Protein AF-A0A7J8KJZ1-F1 (afdb_monomer)

Radius of gyration: 25.21 Å; Cα contacts (8 Å, |Δi|>4): 198; chains: 1; bounding box: 64×64×57 Å

Structure (mmCIF, N/CA/C/O backbone):
data_AF-A0A7J8KJZ1-F1
#
_entry.id   AF-A0A7J8KJZ1-F1
#
loop_
_atom_site.group_PDB
_atom_site.id
_atom_site.type_symbol
_atom_site.label_atom_id
_atom_site.label_alt_id
_atom_site.label_comp_id
_atom_site.label_asym_id
_atom_site.label_entity_id
_atom_site.label_seq_id
_atom_site.pdbx_PDB_ins_code
_atom_site.Cartn_x
_atom_site.Cartn_y
_atom_site.Cartn_z
_atom_site.occupancy
_atom_site.B_iso_or_equiv
_atom_site.auth_seq_id
_atom_site.auth_comp_id
_atom_site.auth_asym_id
_atom_site.auth_atom_id
_atom_site.pdbx_PDB_model_num
ATOM 1 N N . MET A 1 1 ? -16.464 35.013 -27.879 1.00 52.72 1 MET A N 1
ATOM 2 C CA . MET A 1 1 ? -15.147 34.734 -28.491 1.00 52.72 1 MET A CA 1
ATOM 3 C C . MET A 1 1 ? -14.042 35.004 -27.464 1.00 52.72 1 MET A C 1
ATOM 5 O O . MET A 1 1 ? -13.361 36.007 -27.580 1.00 52.72 1 MET A O 1
ATOM 9 N N . GLY A 1 2 ? -13.904 34.190 -26.405 1.00 58.16 2 GLY A N 1
ATOM 10 C CA . GLY A 1 2 ? -12.936 34.549 -25.348 1.00 58.16 2 GLY A CA 1
ATOM 11 C C . GLY A 1 2 ? -12.797 33.651 -24.114 1.00 58.16 2 GLY A C 1
ATOM 12 O O . GLY A 1 2 ? -12.263 34.117 -23.122 1.00 58.16 2 GLY A O 1
ATOM 13 N N . MET A 1 3 ? -13.260 32.396 -24.137 1.00 53.16 3 MET A N 1
ATOM 14 C CA . MET A 1 3 ? -12.981 31.434 -23.048 1.00 53.16 3 MET A CA 1
ATOM 15 C C . MET A 1 3 ? -11.977 30.348 -23.466 1.00 53.16 3 MET A C 1
ATOM 17 O O . MET A 1 3 ? -11.355 29.718 -22.624 1.00 53.16 3 MET A O 1
ATOM 21 N N . TRP A 1 4 ? -11.794 30.165 -24.777 1.00 54.47 4 TRP A N 1
ATOM 22 C CA . TRP A 1 4 ? -10.831 29.224 -25.353 1.00 54.47 4 TRP A CA 1
ATOM 23 C C . TRP A 1 4 ? -9.479 29.884 -25.666 1.00 54.47 4 TRP A C 1
ATOM 25 O O . TRP A 1 4 ? -8.466 29.202 -25.632 1.00 54.47 4 TRP A O 1
ATOM 35 N N . ALA A 1 5 ? -9.448 31.212 -25.847 1.00 54.75 5 ALA A N 1
ATOM 36 C CA . ALA A 1 5 ? -8.217 31.969 -26.109 1.00 54.75 5 ALA A CA 1
ATOM 37 C C . ALA A 1 5 ? -7.226 31.960 -24.925 1.00 54.75 5 ALA A C 1
ATOM 39 O O . ALA A 1 5 ? -6.031 32.170 -25.089 1.00 54.75 5 ALA A O 1
ATOM 40 N N . SER A 1 6 ? -7.712 31.699 -23.707 1.00 60.06 6 SER A N 1
ATOM 41 C CA . SER A 1 6 ? -6.875 31.535 -22.513 1.00 60.06 6 SER A CA 1
ATOM 42 C C . SER A 1 6 ? -6.253 30.139 -22.390 1.00 60.06 6 SER A C 1
ATOM 44 O O . SER A 1 6 ? -5.380 29.946 -21.547 1.00 60.06 6 SER A O 1
ATOM 46 N N . LEU A 1 7 ? -6.687 29.170 -23.206 1.00 59.81 7 LEU A N 1
ATOM 47 C CA . LEU A 1 7 ? -6.144 27.808 -23.244 1.00 59.81 7 LEU A CA 1
ATOM 48 C C . LEU A 1 7 ? -5.122 27.615 -24.371 1.00 59.81 7 LEU A C 1
ATOM 50 O O . LEU A 1 7 ? -4.377 26.638 -24.331 1.00 59.81 7 LEU A O 1
ATOM 54 N N . ASP A 1 8 ? -5.034 28.544 -25.327 1.00 62.25 8 ASP A N 1
ATOM 55 C CA . ASP A 1 8 ? -4.032 28.532 -26.404 1.00 62.25 8 ASP A CA 1
ATOM 56 C C . ASP A 1 8 ? -2.590 28.318 -25.885 1.00 62.25 8 ASP A C 1
ATOM 58 O O . ASP A 1 8 ? -1.904 27.432 -26.402 1.00 62.25 8 ASP A O 1
ATOM 62 N N . PRO A 1 9 ? -2.141 28.953 -24.776 1.00 66.50 9 PRO A N 1
ATOM 63 C CA . PRO A 1 9 ? -0.800 28.716 -24.234 1.00 66.50 9 PRO A CA 1
ATOM 64 C C . PRO A 1 9 ? -0.608 27.300 -23.666 1.00 66.50 9 PRO A C 1
ATOM 66 O O . PRO A 1 9 ? 0.515 26.801 -23.616 1.00 66.50 9 PRO A O 1
ATOM 69 N N . MET A 1 10 ? -1.682 26.639 -23.212 1.00 64.25 10 MET A N 1
ATOM 70 C CA . MET A 1 10 ? -1.622 25.262 -22.699 1.00 64.25 10 MET A CA 1
ATOM 71 C C . MET A 1 10 ? -1.506 24.239 -23.832 1.00 64.25 10 MET A C 1
ATOM 73 O O . MET A 1 10 ? -0.832 23.219 -23.670 1.00 64.25 10 MET A O 1
ATOM 77 N N . TRP A 1 11 ? -2.137 24.495 -24.980 1.00 73.69 11 TRP A N 1
ATOM 78 C CA . TRP A 1 11 ? -2.051 23.619 -26.151 1.00 73.69 11 TRP A CA 1
ATOM 79 C C . TRP A 1 11 ? -0.685 23.690 -26.844 1.00 73.69 11 TRP A C 1
ATOM 81 O O . TRP A 1 11 ? -0.257 22.692 -27.423 1.00 73.69 11 TRP A O 1
ATOM 91 N N . GLU A 1 12 ? 0.033 24.804 -26.699 1.00 82.19 12 GLU A N 1
ATOM 92 C CA . GLU A 1 12 ? 1.387 25.002 -27.234 1.00 82.19 12 GLU A CA 1
ATOM 93 C C . GLU A 1 12 ? 2.514 24.453 -26.336 1.00 82.19 12 GLU A C 1
ATOM 95 O O . GLU A 1 12 ? 3.674 24.396 -26.748 1.00 82.19 12 GLU A O 1
ATOM 100 N N . MET A 1 13 ? 2.210 24.002 -25.112 1.00 83.56 13 MET A N 1
ATOM 101 C CA . MET A 1 13 ? 3.224 23.427 -24.222 1.00 83.56 13 MET A CA 1
ATOM 102 C C . MET A 1 13 ? 3.796 22.092 -24.744 1.00 83.56 13 MET A C 1
ATOM 104 O O . MET A 1 13 ? 3.054 21.262 -25.281 1.00 83.56 13 MET A O 1
ATOM 108 N N . PRO A 1 14 ? 5.091 21.806 -24.481 1.00 92.06 14 PRO A N 1
ATOM 109 C CA . PRO A 1 14 ? 5.692 20.501 -24.747 1.00 92.06 14 PRO A CA 1
ATOM 110 C C . PRO A 1 14 ? 4.888 19.355 -24.122 1.00 92.06 14 PRO A C 1
ATOM 112 O O . PRO A 1 14 ? 4.414 19.461 -22.987 1.00 92.06 14 PRO A O 1
ATOM 115 N N . ALA A 1 15 ? 4.767 18.234 -24.840 1.00 91.94 15 ALA A N 1
ATOM 116 C CA . ALA A 1 15 ? 3.968 17.086 -24.402 1.00 91.94 15 ALA A CA 1
ATOM 117 C C . ALA A 1 15 ? 4.377 16.566 -23.011 1.00 91.94 15 ALA A C 1
ATOM 119 O O . ALA A 1 15 ? 3.511 16.322 -22.178 1.00 91.94 15 ALA A O 1
ATOM 120 N N . GLU A 1 16 ? 5.676 16.492 -22.728 1.00 90.38 16 GLU A N 1
ATOM 121 C CA . GLU A 1 16 ? 6.235 16.111 -21.423 1.00 90.38 16 GLU A CA 1
ATOM 122 C C . GLU A 1 16 ? 5.730 16.987 -20.262 1.00 90.38 16 GLU A C 1
ATOM 124 O O . GLU A 1 16 ? 5.315 16.466 -19.226 1.00 90.38 16 GLU A O 1
ATOM 129 N N . LYS A 1 17 ? 5.675 18.314 -20.454 1.00 91.00 17 LYS A N 1
ATOM 130 C CA . LYS A 1 17 ? 5.185 19.259 -19.441 1.00 91.00 17 LYS A CA 1
ATOM 131 C C . LYS A 1 17 ? 3.679 19.135 -19.251 1.00 91.00 17 LYS A C 1
ATOM 133 O O . LYS A 1 17 ? 3.205 19.222 -18.121 1.00 91.00 17 LYS A O 1
ATOM 138 N N . ARG A 1 18 ? 2.935 18.890 -20.336 1.00 92.50 18 ARG A N 1
ATOM 139 C CA . ARG A 1 18 ? 1.484 18.660 -20.277 1.00 92.50 18 ARG A CA 1
ATOM 140 C C . ARG A 1 18 ? 1.148 17.382 -19.517 1.00 92.50 18 ARG A C 1
ATOM 142 O O . ARG A 1 18 ? 0.290 17.426 -18.646 1.00 92.50 18 ARG A O 1
ATOM 149 N N . ILE A 1 19 ? 1.841 16.277 -19.802 1.00 93.69 19 ILE A N 1
ATOM 150 C CA . ILE A 1 19 ? 1.633 14.998 -19.107 1.00 93.69 19 ILE A CA 1
ATOM 151 C C . ILE A 1 19 ? 1.951 15.156 -17.618 1.00 93.69 19 ILE A C 1
ATOM 153 O O . ILE A 1 19 ? 1.119 14.819 -16.779 1.00 93.69 19 ILE A O 1
ATOM 157 N N . PHE A 1 20 ? 3.114 15.724 -17.287 1.00 94.00 20 PHE A N 1
ATOM 158 C CA . PHE A 1 20 ? 3.510 15.940 -15.896 1.00 94.00 20 PHE A CA 1
ATOM 159 C C . PHE A 1 20 ? 2.518 16.841 -15.145 1.00 94.00 20 PHE A C 1
ATOM 161 O O . PHE A 1 20 ? 2.049 16.486 -14.064 1.00 94.00 20 PHE A O 1
ATOM 168 N N . GLY A 1 21 ? 2.153 17.983 -15.737 1.00 93.50 21 GLY A N 1
ATOM 169 C CA . GLY A 1 21 ? 1.194 18.917 -15.151 1.00 93.50 21 GLY A CA 1
ATOM 170 C C . GLY A 1 21 ? -0.193 18.301 -14.968 1.00 93.50 21 GLY A C 1
ATOM 171 O O . GLY A 1 21 ? -0.801 18.484 -13.918 1.00 93.50 21 GLY A O 1
ATOM 172 N N . ALA A 1 22 ? -0.674 17.523 -15.942 1.00 94.88 22 ALA A N 1
ATOM 173 C CA . ALA A 1 22 ? -1.963 16.843 -15.857 1.00 94.88 22 ALA A CA 1
ATOM 174 C C . ALA A 1 22 ? -1.998 15.802 -14.729 1.00 94.88 22 ALA A C 1
ATOM 176 O O . ALA A 1 22 ? -2.967 15.767 -13.975 1.00 94.88 22 ALA A O 1
ATOM 177 N N . VAL A 1 23 ? -0.941 14.995 -14.576 1.00 95.62 23 VAL A N 1
ATOM 178 C CA . VAL A 1 23 ? -0.835 14.008 -13.487 1.00 95.62 23 VAL A CA 1
ATOM 179 C C . VAL A 1 23 ? -0.846 14.698 -12.122 1.00 95.62 23 VAL A C 1
ATOM 181 O O . VAL A 1 23 ? -1.597 14.291 -11.238 1.00 95.62 23 VAL A O 1
ATOM 184 N N . LEU A 1 24 ? -0.064 15.769 -11.958 1.00 95.38 24 LEU A N 1
ATOM 185 C CA . LEU A 1 24 ? 0.024 16.491 -10.689 1.00 95.38 24 LEU A CA 1
ATOM 186 C C . LEU A 1 24 ? -1.291 17.202 -10.335 1.00 95.38 24 LEU A C 1
ATOM 188 O O . LEU A 1 24 ? -1.770 17.097 -9.209 1.00 95.38 24 LEU A O 1
ATOM 192 N N . LEU A 1 25 ? -1.917 17.871 -11.309 1.00 95.94 25 LEU A N 1
ATOM 193 C CA . LEU A 1 25 ? -3.221 18.510 -11.124 1.00 95.94 25 LEU A CA 1
ATOM 194 C C . LEU A 1 25 ? -4.310 17.493 -10.785 1.00 95.94 25 LEU A C 1
ATOM 196 O O . LEU A 1 25 ? -5.158 17.771 -9.939 1.00 95.94 25 LEU A O 1
ATOM 200 N N . PHE A 1 26 ? -4.289 16.321 -11.423 1.00 97.25 26 PHE A N 1
ATOM 201 C CA . PHE A 1 26 ? -5.229 15.250 -11.115 1.00 97.25 26 PHE A CA 1
ATOM 202 C C . PHE A 1 26 ? -5.039 14.729 -9.686 1.00 97.25 26 PHE A C 1
ATOM 204 O O . PHE A 1 26 ? -6.027 14.609 -8.964 1.00 97.25 26 PHE A O 1
ATOM 211 N N . SER A 1 27 ? -3.791 14.505 -9.251 1.00 96.25 27 SER A N 1
ATOM 212 C CA . SER A 1 27 ? -3.468 14.132 -7.862 1.00 96.25 27 SER A CA 1
ATOM 213 C C . SER A 1 27 ? -4.055 15.135 -6.868 1.00 96.25 27 SER A C 1
ATOM 215 O O . SER A 1 27 ? -4.852 14.769 -6.004 1.00 96.25 27 SER A O 1
ATOM 217 N N . TRP A 1 28 ? -3.777 16.429 -7.065 1.00 97.38 28 TRP A N 1
ATOM 218 C CA . TRP A 1 28 ? -4.293 17.486 -6.194 1.00 97.38 28 TRP A CA 1
ATOM 219 C C . TRP A 1 28 ? -5.819 17.582 -6.216 1.00 97.38 28 TRP A C 1
ATOM 221 O O . TRP A 1 28 ? -6.434 17.791 -5.172 1.00 97.38 28 TRP A O 1
ATOM 231 N N . ALA A 1 29 ? -6.451 17.414 -7.379 1.00 97.75 29 ALA A N 1
ATOM 232 C CA . ALA A 1 29 ? -7.905 17.435 -7.492 1.00 97.75 29 ALA A CA 1
ATOM 233 C C . ALA A 1 29 ? -8.552 16.291 -6.695 1.00 97.75 29 ALA A C 1
ATOM 235 O O . ALA A 1 29 ? -9.520 16.526 -5.967 1.00 97.75 29 ALA A O 1
ATOM 236 N N . VAL A 1 30 ? -7.997 15.077 -6.786 1.00 96.94 30 VAL A N 1
ATOM 237 C CA . VAL A 1 30 ? -8.456 13.918 -6.008 1.00 96.94 30 VAL A CA 1
ATOM 238 C C . VAL A 1 30 ? -8.244 14.157 -4.514 1.00 96.94 30 VAL A C 1
ATOM 240 O O . VAL A 1 30 ? -9.189 14.010 -3.741 1.00 96.94 30 VAL A O 1
ATOM 243 N N . TYR A 1 31 ? -7.061 14.619 -4.105 1.00 96.19 31 TYR A N 1
ATOM 244 C CA . TYR A 1 31 ? -6.768 14.919 -2.703 1.00 96.19 31 TYR A CA 1
ATOM 245 C C . TYR A 1 31 ? -7.725 15.968 -2.110 1.00 96.19 31 TYR A C 1
ATOM 247 O O . TYR A 1 31 ? -8.249 15.801 -1.003 1.00 96.19 31 TYR A O 1
ATOM 255 N N . LEU A 1 32 ? -8.007 17.046 -2.850 1.00 96.75 32 LEU A N 1
ATOM 256 C CA . LEU A 1 32 ? -8.960 18.077 -2.430 1.00 96.75 32 LEU A CA 1
ATOM 257 C C . LEU A 1 32 ? -10.380 17.519 -2.304 1.00 96.75 32 LEU A C 1
ATOM 259 O O . LEU A 1 32 ? -11.094 17.854 -1.354 1.00 96.75 32 LEU A O 1
ATOM 263 N N . TRP A 1 33 ? -10.784 16.650 -3.231 1.00 97.56 33 TRP A N 1
ATOM 264 C CA . TRP A 1 33 ? -12.083 15.989 -3.193 1.00 97.56 33 TRP A CA 1
ATOM 265 C C . TRP A 1 33 ? -12.227 15.056 -1.984 1.00 97.56 33 TRP A C 1
ATOM 267 O O . TRP A 1 33 ? -13.210 15.142 -1.243 1.00 97.56 33 TRP A O 1
ATOM 277 N N . GLU A 1 34 ? -11.232 14.211 -1.721 1.00 95.06 34 GLU A N 1
ATOM 278 C CA . GLU A 1 34 ? -11.224 13.327 -0.553 1.00 95.06 34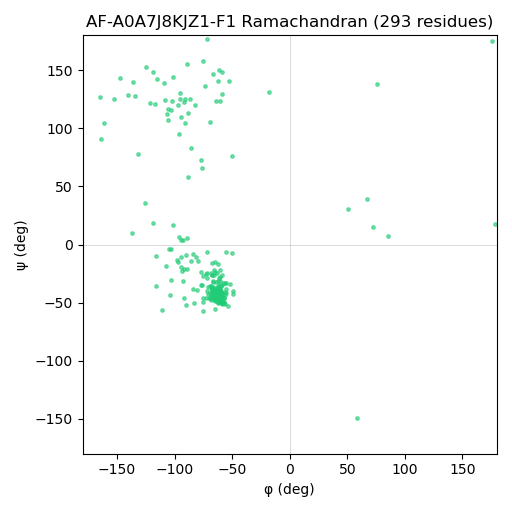 GLU A CA 1
ATOM 279 C C . GLU A 1 34 ? -11.205 14.119 0.757 1.00 95.06 34 GLU A C 1
ATOM 281 O O . GLU A 1 34 ? -11.966 13.819 1.681 1.00 95.06 34 GLU A O 1
ATOM 286 N N . THR A 1 35 ? -10.418 15.196 0.816 1.00 95.38 35 THR A N 1
ATOM 287 C CA . THR A 1 35 ? -10.374 16.104 1.969 1.00 95.38 35 THR A CA 1
ATOM 288 C C . THR A 1 35 ? -11.734 16.761 2.215 1.00 95.38 35 THR A C 1
ATOM 290 O O . THR A 1 35 ? -12.180 16.868 3.362 1.00 95.38 35 THR A O 1
ATOM 293 N N . PHE A 1 36 ? -12.438 17.161 1.153 1.00 96.38 36 PHE A N 1
ATOM 294 C CA . PHE A 1 36 ? -13.795 17.694 1.249 1.00 96.38 36 PHE A CA 1
ATOM 295 C C . PHE A 1 36 ? -14.772 16.670 1.846 1.00 96.38 36 PHE A C 1
ATOM 297 O O . PHE A 1 36 ? -15.516 16.996 2.779 1.00 96.38 36 PHE A O 1
ATOM 304 N N . LEU A 1 37 ? -14.749 15.421 1.369 1.00 96.25 37 LEU A N 1
ATOM 305 C CA . LEU A 1 37 ? -15.584 14.342 1.908 1.00 96.25 37 LEU A CA 1
ATOM 306 C C . LEU A 1 37 ? -15.246 14.035 3.375 1.00 96.25 37 LEU A C 1
ATOM 308 O O . LEU A 1 37 ? -16.147 13.955 4.217 1.00 96.25 37 LEU A O 1
ATOM 312 N N . ALA A 1 38 ? -13.957 13.946 3.706 1.00 94.25 38 ALA A N 1
ATOM 313 C CA . ALA A 1 38 ? -13.485 13.712 5.066 1.00 94.25 38 ALA A CA 1
ATOM 314 C C . ALA A 1 38 ? -13.933 14.827 6.022 1.00 94.25 38 ALA A C 1
ATOM 316 O O . ALA A 1 38 ? -14.378 14.553 7.139 1.00 94.25 38 ALA A O 1
ATOM 317 N N . GLN A 1 39 ? -13.895 16.085 5.579 1.00 94.75 39 GLN A N 1
ATOM 318 C CA . GLN A 1 39 ? -14.345 17.221 6.378 1.00 94.75 39 GLN A CA 1
ATOM 319 C C . GLN A 1 39 ? -15.861 17.202 6.618 1.00 94.75 39 GLN A C 1
ATOM 321 O O . GLN A 1 39 ? -16.309 17.532 7.722 1.00 94.75 39 GLN A O 1
ATOM 326 N N . ARG A 1 40 ? -16.664 16.782 5.630 1.00 95.25 40 ARG A N 1
ATOM 327 C CA . ARG A 1 40 ? -18.113 16.586 5.818 1.00 95.25 40 ARG A CA 1
ATOM 328 C C . ARG A 1 40 ? -18.395 15.515 6.866 1.00 95.25 40 ARG A C 1
ATOM 330 O O . ARG A 1 40 ? -19.189 15.758 7.773 1.00 95.25 40 ARG A O 1
ATOM 337 N N . GLN A 1 41 ? -17.698 14.383 6.794 1.00 93.94 41 GLN A N 1
ATOM 338 C CA . GLN A 1 41 ? -17.841 13.312 7.779 1.00 93.94 41 GLN A CA 1
ATOM 339 C C . GLN A 1 41 ? -17.393 13.764 9.177 1.00 93.94 41 GLN A C 1
ATOM 341 O O . GLN A 1 41 ? -18.076 13.528 10.172 1.00 93.94 41 GLN A O 1
ATOM 346 N N . ARG A 1 42 ? -16.285 14.507 9.265 1.00 93.44 42 ARG A N 1
ATOM 347 C CA . ARG A 1 42 ? -15.794 15.071 10.527 1.00 93.44 42 ARG A CA 1
ATOM 348 C C . ARG A 1 42 ? -16.778 16.058 11.150 1.00 93.44 42 ARG A C 1
ATOM 350 O O . ARG A 1 42 ? -16.901 16.100 12.374 1.00 93.44 42 ARG A O 1
ATOM 357 N N . ARG A 1 43 ? -17.488 16.848 10.334 1.00 94.50 43 ARG A N 1
ATOM 358 C CA . ARG A 1 43 ? -18.556 17.738 10.815 1.00 94.50 43 ARG A CA 1
ATOM 359 C C . ARG A 1 43 ? -19.665 16.932 11.491 1.00 94.50 43 ARG A C 1
ATOM 361 O O . ARG A 1 43 ? -20.083 17.329 12.569 1.00 94.50 43 ARG A O 1
ATOM 368 N N . ILE A 1 44 ? -20.062 15.784 10.939 1.00 93.31 44 ILE A N 1
ATOM 369 C CA . ILE A 1 44 ? -21.064 14.901 11.562 1.00 93.31 44 ILE A CA 1
ATOM 370 C C . ILE A 1 44 ? -20.592 14.432 12.944 1.00 93.31 44 ILE A C 1
ATOM 372 O O . ILE A 1 44 ? -21.317 14.603 13.916 1.00 93.31 44 ILE A O 1
ATOM 376 N N . TYR A 1 45 ? -19.350 13.956 13.081 1.00 91.62 45 TYR A N 1
ATOM 377 C CA . TYR A 1 45 ? -18.819 13.540 14.392 1.00 91.62 45 TYR A CA 1
ATOM 378 C C . TYR A 1 45 ? -18.768 14.675 15.426 1.00 91.62 45 TYR A C 1
ATOM 380 O O . TYR A 1 45 ? -18.863 14.431 16.630 1.00 91.62 45 TYR A O 1
ATOM 388 N N . LYS A 1 46 ? -18.615 15.926 14.978 1.00 91.69 46 LYS A N 1
ATOM 389 C CA . LYS A 1 46 ? -18.644 17.103 15.857 1.00 91.69 46 LYS A CA 1
ATOM 390 C C . LYS A 1 46 ? -20.063 17.543 16.216 1.00 91.69 46 LYS A C 1
ATOM 392 O O . LYS A 1 46 ? -20.276 17.959 17.347 1.00 91.69 46 LYS A O 1
ATOM 397 N N . THR A 1 47 ? -20.995 17.483 15.269 1.00 91.44 47 THR A N 1
ATOM 398 C CA . THR A 1 47 ? -22.366 17.986 15.432 1.00 91.44 47 THR A CA 1
ATOM 399 C C . THR A 1 47 ? -23.279 16.974 16.119 1.00 91.44 47 THR A C 1
ATOM 401 O O . THR A 1 47 ? -24.108 17.360 16.935 1.00 91.44 47 THR A O 1
ATOM 404 N N . THR A 1 48 ? -23.136 15.682 15.827 1.00 89.31 48 THR A N 1
ATOM 405 C CA . THR A 1 48 ? -23.977 14.630 16.407 1.00 89.31 48 THR A CA 1
ATOM 406 C C . THR A 1 48 ? -23.401 14.184 17.751 1.00 89.31 48 THR A C 1
ATOM 408 O O . THR A 1 48 ? -22.653 13.213 17.831 1.00 89.31 48 THR A O 1
ATOM 411 N N . THR A 1 49 ? -23.725 14.926 18.811 1.00 87.25 49 THR A N 1
ATOM 412 C CA . THR A 1 49 ? -23.278 14.666 20.195 1.00 87.25 49 THR A CA 1
ATOM 413 C C . THR A 1 49 ? -24.221 13.767 20.992 1.00 87.25 49 THR A C 1
ATOM 415 O O . THR A 1 49 ? -23.881 13.341 22.091 1.00 87.25 49 THR A O 1
ATOM 418 N N . HIS A 1 50 ? -25.402 13.469 20.454 1.00 86.44 50 HIS A N 1
ATOM 419 C CA . HIS A 1 50 ? -26.409 12.627 21.094 1.00 86.44 50 HIS A CA 1
ATOM 420 C C . HIS A 1 50 ? -26.786 11.470 20.175 1.00 86.44 50 HIS A C 1
ATOM 422 O O . HIS A 1 50 ? -26.706 11.595 18.950 1.00 86.44 50 HIS A O 1
ATOM 428 N N . VAL A 1 51 ? -27.212 10.357 20.773 1.00 86.88 51 VAL A N 1
ATOM 429 C CA . VAL A 1 51 ? -27.692 9.191 20.028 1.00 86.88 51 VAL A CA 1
ATOM 4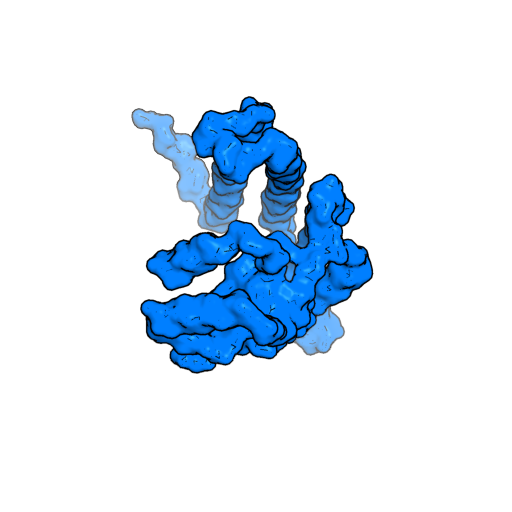30 C C . VAL A 1 51 ? -28.957 9.588 19.253 1.00 86.88 51 VAL A C 1
ATOM 432 O O . VAL A 1 51 ? -29.910 10.060 19.878 1.00 86.88 51 VAL A O 1
ATOM 435 N N . PRO A 1 52 ? -28.993 9.420 17.918 1.00 87.12 52 PRO A N 1
ATOM 436 C CA . PRO A 1 52 ? -30.207 9.626 17.132 1.00 87.12 52 PRO A CA 1
ATOM 437 C C . PRO A 1 52 ? -31.343 8.713 17.606 1.00 87.12 52 PRO A C 1
ATOM 439 O O . PRO A 1 52 ? -31.091 7.585 18.040 1.00 87.12 52 PRO A O 1
ATOM 442 N N . LEU A 1 53 ? -32.592 9.173 17.497 1.00 80.75 53 LEU A N 1
ATOM 443 C CA . LEU A 1 53 ? -33.772 8.430 17.964 1.00 80.75 53 LEU A CA 1
ATOM 444 C C . LEU A 1 53 ? -33.869 7.036 17.321 1.00 80.75 53 LEU A C 1
ATOM 446 O O . LEU A 1 53 ? -34.258 6.073 17.977 1.00 80.75 53 LEU A O 1
ATOM 450 N N . GLU A 1 54 ? -33.429 6.909 16.070 1.00 86.00 54 GLU A N 1
ATOM 451 C CA . GLU A 1 54 ? -33.417 5.667 15.295 1.00 86.00 54 GLU A CA 1
ATOM 452 C C . GLU A 1 54 ? -32.408 4.638 15.836 1.00 86.00 54 GLU A C 1
ATOM 454 O O . GLU A 1 54 ? -32.569 3.436 15.630 1.00 86.00 54 GLU A O 1
ATOM 459 N N . LEU A 1 55 ? -31.364 5.094 16.538 1.00 84.50 55 LEU A N 1
ATOM 460 C CA . LEU A 1 55 ? -30.282 4.257 17.069 1.00 84.50 55 LEU A CA 1
ATOM 461 C C . LEU A 1 55 ? -30.398 3.993 18.574 1.00 84.50 55 LEU A C 1
ATOM 463 O O . LEU A 1 55 ? -29.618 3.198 19.103 1.00 84.50 55 LEU A O 1
ATOM 467 N N . GLY A 1 56 ? -31.381 4.592 19.255 1.00 78.25 56 GLY A N 1
ATOM 468 C CA . GLY A 1 56 ? -31.541 4.490 20.709 1.00 78.25 56 GLY A CA 1
ATOM 469 C C . GLY A 1 56 ? -31.717 3.059 21.233 1.00 78.25 56 GLY A C 1
ATOM 470 O O . GLY A 1 56 ? -31.339 2.773 22.364 1.00 78.25 56 GLY A O 1
ATOM 471 N N . GLN A 1 57 ? -32.233 2.134 20.412 1.00 82.38 57 GLN A N 1
ATOM 472 C CA . GLN A 1 57 ? -32.357 0.713 20.780 1.00 82.38 57 GLN A CA 1
ATOM 473 C C . GLN A 1 57 ? -31.097 -0.122 20.497 1.00 82.38 57 GLN A C 1
ATOM 475 O O . GLN A 1 57 ? -30.989 -1.254 20.966 1.00 82.38 57 GLN A O 1
ATOM 480 N N . ILE A 1 58 ? -30.155 0.403 19.710 1.00 83.75 58 ILE A N 1
ATOM 481 C CA . ILE A 1 58 ? -28.978 -0.332 19.222 1.00 83.75 58 ILE A CA 1
ATOM 482 C C . ILE A 1 58 ? -27.725 0.055 20.012 1.00 83.75 58 ILE A C 1
ATOM 484 O O . ILE A 1 58 ? -26.822 -0.769 20.172 1.00 83.75 58 ILE A O 1
ATOM 488 N N . MET A 1 59 ? -27.657 1.297 20.497 1.00 82.31 59 MET A N 1
ATOM 489 C CA . MET A 1 59 ? -26.450 1.857 21.093 1.00 82.31 59 MET A CA 1
ATOM 490 C C . MET A 1 59 ? -26.773 2.705 22.319 1.00 82.31 59 MET A C 1
ATOM 492 O O . MET A 1 59 ? -27.602 3.610 22.259 1.00 82.31 59 MET A O 1
ATOM 496 N N . ASP A 1 60 ? -26.088 2.416 23.423 1.00 89.50 60 ASP A N 1
ATOM 497 C CA . ASP A 1 60 ? -26.135 3.248 24.618 1.00 89.50 60 ASP A CA 1
ATOM 498 C C . ASP A 1 60 ? -25.306 4.536 24.435 1.00 89.50 60 ASP A C 1
ATOM 500 O O . ASP A 1 60 ? -24.400 4.611 23.597 1.00 89.50 60 ASP A O 1
ATOM 504 N N . SER A 1 61 ? -25.616 5.562 25.230 1.00 87.69 61 SER A N 1
ATOM 505 C CA . SER A 1 61 ? -24.976 6.879 25.132 1.00 87.69 61 SER A CA 1
ATOM 506 C C . SER A 1 61 ? -23.468 6.854 25.402 1.00 87.69 61 SER A C 1
ATOM 508 O O . SER A 1 61 ? -22.732 7.643 24.814 1.00 87.69 61 SER A O 1
ATOM 510 N N . GLU A 1 62 ? -22.987 5.953 26.263 1.00 88.81 62 GLU A N 1
ATOM 511 C CA . GLU A 1 62 ? -21.566 5.854 26.613 1.00 88.81 62 GLU A CA 1
ATOM 512 C C . GLU A 1 62 ? -20.754 5.258 25.453 1.00 88.81 62 GLU A C 1
ATOM 514 O O . GLU A 1 62 ? -19.721 5.797 25.050 1.00 88.81 62 GLU A O 1
ATOM 519 N N . THR A 1 63 ? -21.252 4.171 24.866 1.00 87.50 63 THR A N 1
ATOM 520 C CA . THR A 1 63 ? -20.688 3.509 23.689 1.00 87.50 63 THR A CA 1
ATOM 521 C C . THR A 1 63 ? -20.724 4.432 22.475 1.00 87.50 63 THR A C 1
ATOM 523 O O . THR A 1 63 ? -19.763 4.457 21.697 1.00 87.50 63 THR A O 1
ATOM 526 N N . PHE A 1 64 ? -21.792 5.221 22.319 1.00 90.19 64 PHE A N 1
ATOM 527 C CA . PHE A 1 64 ? -21.881 6.229 21.267 1.00 90.19 64 PHE A CA 1
ATOM 528 C C . PHE A 1 64 ? -20.795 7.296 21.418 1.00 90.19 64 PHE A C 1
ATOM 530 O O . PHE A 1 64 ? -20.063 7.551 20.463 1.00 90.19 64 PHE A O 1
ATOM 537 N N . GLU A 1 65 ? -20.624 7.863 22.616 1.00 90.56 65 GLU A N 1
ATOM 538 C CA . GLU A 1 65 ? -19.618 8.901 22.854 1.00 90.56 65 GLU A CA 1
ATOM 539 C C . GLU A 1 65 ? -18.190 8.368 22.681 1.00 90.56 65 GLU A C 1
ATOM 541 O O . GLU A 1 65 ? -17.374 8.992 21.999 1.00 90.56 65 GLU A O 1
ATOM 546 N N . LYS A 1 66 ? -17.896 7.165 23.193 1.00 90.25 66 LYS A N 1
ATOM 547 C CA . LYS A 1 66 ? -16.610 6.484 22.955 1.00 90.25 66 LYS A CA 1
ATOM 548 C C . LYS A 1 66 ? -16.343 6.285 21.461 1.00 90.25 66 LYS A C 1
ATOM 550 O O . LYS A 1 66 ? -15.258 6.604 20.977 1.00 90.25 66 LYS A O 1
ATOM 555 N N . SER A 1 67 ? -17.343 5.817 20.712 1.00 90.19 67 SER A N 1
ATOM 556 C CA . SER A 1 67 ? -17.235 5.629 19.260 1.00 90.19 67 SER A CA 1
ATOM 557 C C . SER A 1 67 ? -17.021 6.957 18.531 1.00 90.19 67 SER A C 1
ATOM 559 O O . SER A 1 67 ? -16.185 7.038 17.632 1.00 90.19 67 SER A O 1
ATOM 561 N N . ARG A 1 68 ? -17.730 8.016 18.936 1.00 92.88 68 ARG A N 1
ATOM 562 C CA . ARG A 1 68 ? -17.613 9.362 18.365 1.00 92.88 68 ARG A CA 1
ATOM 563 C C . ARG A 1 68 ? -16.215 9.941 18.570 1.00 92.88 68 ARG A C 1
ATOM 565 O O . ARG A 1 68 ? -15.606 10.401 17.605 1.00 92.88 68 ARG A O 1
ATOM 572 N N . LEU A 1 69 ? -15.684 9.876 19.793 1.00 93.44 69 LEU A N 1
ATOM 573 C CA . LEU A 1 69 ? -14.334 10.347 20.118 1.00 93.44 69 LEU A CA 1
ATOM 574 C C . LEU A 1 69 ? -13.260 9.554 19.361 1.00 93.44 69 LEU A C 1
ATOM 576 O O . LEU A 1 69 ? -12.348 10.154 18.794 1.00 93.44 69 LEU A O 1
ATOM 580 N N . TYR A 1 70 ? -13.408 8.228 19.269 1.00 94.12 70 TYR A N 1
ATOM 581 C CA . TYR A 1 70 ? -12.518 7.375 18.474 1.00 94.12 70 TYR A CA 1
ATOM 582 C C . TYR A 1 70 ? -12.486 7.771 16.997 1.00 94.12 70 TYR A C 1
ATOM 584 O O . TYR A 1 70 ? -11.413 7.953 16.417 1.00 94.12 70 TYR A O 1
ATOM 592 N N . GLN A 1 71 ? -13.656 7.961 16.385 1.00 93.94 71 GLN A N 1
ATOM 593 C CA . GLN A 1 71 ? -13.746 8.373 14.985 1.00 93.94 71 GLN A CA 1
ATOM 594 C C . GLN A 1 71 ? -13.208 9.791 14.754 1.00 93.94 71 GLN A C 1
ATOM 596 O O . GLN A 1 71 ? -12.641 10.071 13.697 1.00 93.94 71 GLN A O 1
ATOM 601 N N . LEU A 1 72 ? -13.335 10.689 15.734 1.00 94.38 72 LEU A N 1
ATOM 602 C CA . LEU A 1 72 ? -12.825 12.057 15.643 1.00 94.38 72 LEU A CA 1
ATOM 603 C C . LEU A 1 72 ? -11.291 12.116 15.722 1.00 94.38 72 LEU A C 1
ATOM 605 O O . LEU A 1 72 ? -10.667 12.859 14.952 1.00 94.38 72 LEU A O 1
ATOM 609 N N . ASP A 1 73 ? -10.684 11.301 16.588 1.00 94.81 73 ASP A N 1
ATOM 610 C CA . ASP A 1 73 ? -9.229 11.123 16.645 1.00 94.81 73 ASP A CA 1
ATOM 611 C C . ASP A 1 73 ? -8.707 10.503 15.340 1.00 94.81 73 ASP A C 1
ATOM 613 O O . ASP A 1 73 ? -7.789 11.049 14.721 1.00 94.81 73 ASP A O 1
ATOM 617 N N . LYS A 1 74 ? -9.354 9.435 14.845 1.00 93.50 74 LYS A N 1
ATOM 618 C CA . LYS A 1 74 ? -9.009 8.816 13.553 1.00 93.50 74 LYS A CA 1
ATOM 619 C C . LYS A 1 74 ? -9.139 9.769 12.375 1.00 93.50 74 LYS A C 1
ATOM 621 O O . LYS A 1 74 ? -8.258 9.805 11.522 1.00 93.50 74 LYS A O 1
ATOM 626 N N . SER A 1 75 ? -10.201 10.568 12.332 1.00 94.75 75 SER A N 1
ATOM 627 C CA . SER A 1 75 ? -10.396 11.581 11.291 1.00 94.75 75 SER A CA 1
ATOM 628 C C . SER A 1 75 ? -9.283 12.632 11.309 1.00 94.75 75 SER A C 1
ATOM 630 O O . SER A 1 75 ? -8.791 13.026 10.254 1.00 94.75 75 SER A O 1
ATOM 632 N N . THR A 1 76 ? -8.844 13.058 12.498 1.00 94.69 76 THR A N 1
ATOM 633 C CA . THR A 1 76 ? -7.751 14.031 12.635 1.00 94.69 76 THR A CA 1
ATOM 634 C C . THR A 1 76 ? -6.420 13.436 12.172 1.00 94.69 76 THR A C 1
ATOM 636 O O . THR A 1 76 ? -5.690 14.083 11.427 1.00 94.69 76 THR A O 1
ATOM 639 N N . PHE A 1 77 ? -6.128 12.189 12.540 1.00 95.56 77 PHE A N 1
ATOM 640 C CA . PHE A 1 77 ? -4.943 11.475 12.064 1.00 95.56 77 PHE A CA 1
ATOM 641 C C . PHE A 1 77 ? -4.950 11.240 10.549 1.00 95.56 77 PHE A C 1
ATOM 643 O O . PHE A 1 77 ? -3.941 11.475 9.888 1.00 95.56 77 PHE A O 1
ATOM 650 N N . SER A 1 78 ? -6.088 10.821 9.989 1.00 94.38 78 SER A N 1
ATOM 651 C CA . SER A 1 78 ? -6.247 10.593 8.548 1.00 94.38 78 SER A CA 1
ATOM 652 C C . SER A 1 78 ? -5.997 11.864 7.737 1.00 94.38 78 SER A C 1
ATOM 654 O O . SER A 1 78 ? -5.410 11.790 6.666 1.00 94.38 78 SER A O 1
ATOM 656 N N . PHE A 1 79 ? -6.408 13.027 8.250 1.00 94.75 79 PHE A N 1
ATOM 657 C CA . PHE A 1 79 ? -6.144 14.309 7.600 1.00 94.75 79 PHE A CA 1
ATOM 658 C C . PHE A 1 79 ? -4.642 14.631 7.556 1.00 94.75 79 PHE A C 1
ATOM 660 O O . PHE A 1 79 ? -4.118 14.965 6.500 1.00 94.75 79 PHE A O 1
ATOM 667 N N . TRP A 1 80 ? -3.935 14.499 8.684 1.00 96.56 80 TRP A N 1
ATOM 668 C CA . TRP A 1 80 ? -2.501 14.808 8.746 1.00 96.56 80 TRP A CA 1
ATOM 669 C C . TRP A 1 80 ? -1.635 13.820 7.966 1.00 96.56 80 TRP A C 1
ATOM 671 O O . TRP A 1 80 ? -0.709 14.241 7.277 1.00 96.56 80 TRP A O 1
ATOM 681 N N . SER A 1 81 ? -1.944 12.526 8.057 1.00 94.88 81 SER A N 1
ATOM 682 C CA . SER A 1 81 ? -1.248 11.494 7.280 1.00 94.88 81 SER A CA 1
ATOM 683 C C . SER A 1 81 ? -1.493 11.663 5.780 1.00 94.88 81 SER A C 1
ATOM 685 O O . SER A 1 81 ? -0.534 11.641 5.018 1.00 94.88 81 SER A O 1
ATOM 687 N N . GLY A 1 82 ? -2.736 11.932 5.363 1.00 94.88 82 GLY A N 1
ATOM 688 C CA . GLY A 1 82 ? -3.061 12.226 3.965 1.00 94.88 82 GLY A CA 1
ATOM 689 C C . GLY A 1 82 ? -2.330 13.461 3.436 1.00 94.88 82 GLY A C 1
ATOM 690 O O . GLY A 1 82 ? -1.724 13.401 2.371 1.00 94.88 82 GLY A O 1
ATOM 691 N N . LEU A 1 83 ? -2.310 14.557 4.205 1.00 96.19 83 LEU A N 1
ATOM 692 C CA . LEU A 1 83 ? -1.577 15.772 3.835 1.00 96.19 83 LEU A CA 1
ATOM 693 C C . LEU A 1 83 ? -0.076 15.510 3.678 1.00 96.19 83 LEU A C 1
ATOM 695 O O . LEU A 1 83 ? 0.537 15.991 2.728 1.00 96.19 83 LEU A O 1
ATOM 699 N N . TYR A 1 84 ? 0.519 14.752 4.602 1.00 96.94 84 TYR A N 1
ATOM 700 C CA . TYR A 1 84 ? 1.922 14.366 4.499 1.00 96.94 84 TYR A CA 1
ATOM 701 C C . TYR A 1 84 ? 2.191 13.550 3.234 1.00 96.94 84 TYR A C 1
ATOM 703 O O . TYR A 1 84 ? 3.123 13.879 2.508 1.00 96.94 84 TYR A O 1
ATOM 711 N N . SER A 1 85 ? 1.370 12.535 2.948 1.00 95.31 85 SER A N 1
ATOM 712 C CA . SER A 1 85 ? 1.526 11.696 1.758 1.00 95.31 85 SER A CA 1
ATOM 713 C C . SER A 1 85 ? 1.391 12.493 0.458 1.00 95.31 85 SER A C 1
ATOM 715 O O . SER A 1 85 ? 2.168 12.269 -0.468 1.00 95.31 85 SER A O 1
ATOM 717 N N . GLU A 1 86 ? 0.473 13.463 0.394 1.00 96.69 86 GLU A N 1
ATOM 718 C CA . GLU 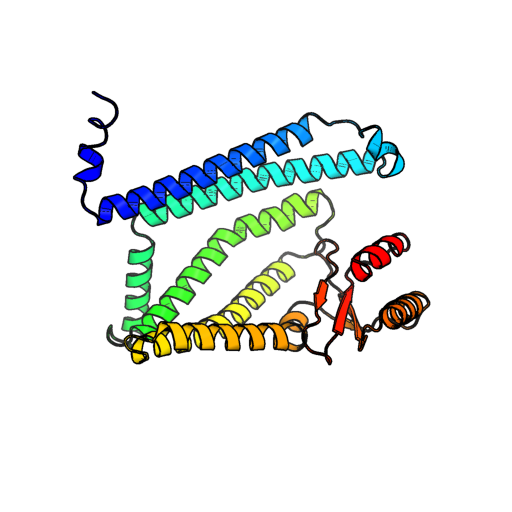A 1 86 ? 0.322 14.322 -0.788 1.00 96.69 86 GLU A CA 1
ATOM 719 C C . GLU A 1 86 ? 1.532 15.247 -0.981 1.00 96.69 86 GLU A C 1
ATOM 721 O O . GLU A 1 86 ? 2.026 15.414 -2.100 1.00 96.69 86 GLU A O 1
ATOM 726 N N . ILE A 1 87 ? 2.051 15.827 0.109 1.00 96.94 87 ILE A N 1
ATOM 727 C CA . ILE A 1 87 ? 3.267 16.650 0.077 1.00 96.94 87 ILE A CA 1
ATOM 728 C C . ILE A 1 87 ? 4.470 15.795 -0.333 1.00 96.94 87 ILE A C 1
ATOM 730 O O . ILE A 1 87 ? 5.213 16.188 -1.227 1.00 96.94 87 ILE A O 1
ATOM 734 N N . GLU A 1 88 ? 4.657 14.624 0.275 1.00 96.00 88 GLU A N 1
ATOM 735 C CA . GLU A 1 88 ? 5.732 13.684 -0.054 1.00 96.00 88 GLU A CA 1
ATOM 736 C C . GLU A 1 88 ? 5.696 13.310 -1.543 1.00 96.00 88 GLU A C 1
ATOM 738 O O . GLU A 1 88 ? 6.697 13.486 -2.241 1.00 96.00 88 GLU A O 1
ATOM 743 N N . GLY A 1 89 ? 4.537 12.887 -2.059 1.00 95.50 89 GLY A N 1
ATOM 744 C CA . GLY A 1 89 ? 4.353 12.553 -3.472 1.00 95.50 89 GLY A CA 1
ATOM 745 C C . GLY A 1 89 ? 4.619 13.738 -4.404 1.00 95.50 89 GLY A C 1
ATOM 746 O O . GLY A 1 89 ? 5.350 13.604 -5.388 1.00 95.50 89 GLY A O 1
ATOM 747 N N . THR A 1 90 ? 4.108 14.924 -4.060 1.00 96.44 90 THR A N 1
ATOM 748 C CA . THR A 1 90 ? 4.329 16.162 -4.822 1.00 96.44 90 THR A CA 1
ATOM 749 C C . THR A 1 90 ? 5.816 16.522 -4.888 1.00 96.44 90 THR A C 1
ATOM 751 O O . THR A 1 90 ? 6.334 16.809 -5.967 1.00 96.44 90 THR A O 1
ATOM 754 N N . LEU A 1 91 ? 6.534 16.473 -3.761 1.00 96.31 91 LEU A N 1
ATOM 755 C CA . LEU A 1 91 ? 7.967 16.778 -3.714 1.00 96.31 91 LEU A CA 1
ATOM 756 C C . LEU A 1 91 ? 8.786 15.730 -4.481 1.00 96.31 91 LEU A C 1
ATOM 758 O O . LEU A 1 91 ? 9.695 16.097 -5.225 1.00 96.31 91 LEU A O 1
ATOM 762 N N . ILE A 1 92 ? 8.448 14.441 -4.361 1.00 95.62 92 ILE A N 1
ATOM 763 C CA . ILE A 1 92 ? 9.101 13.365 -5.121 1.00 95.62 92 ILE A CA 1
ATOM 764 C C . ILE A 1 92 ? 8.939 13.591 -6.628 1.00 95.62 92 ILE A C 1
ATOM 766 O O . ILE A 1 92 ? 9.909 13.427 -7.370 1.00 95.62 92 ILE A O 1
ATOM 770 N N . LEU A 1 93 ? 7.753 13.988 -7.093 1.00 94.81 93 LEU A N 1
ATOM 771 C CA . LEU A 1 93 ? 7.520 14.259 -8.511 1.00 94.81 93 LEU A CA 1
ATOM 772 C C . LEU A 1 93 ? 8.243 15.528 -8.985 1.00 94.81 93 LEU A C 1
ATOM 774 O O . LEU A 1 93 ? 8.913 15.485 -10.015 1.00 94.81 93 LEU A O 1
ATOM 778 N N . LEU A 1 94 ? 8.163 16.633 -8.236 1.00 94.25 94 LEU A N 1
ATOM 779 C CA . LEU A 1 94 ? 8.765 17.918 -8.622 1.00 94.25 94 LEU A CA 1
ATOM 780 C C . LEU A 1 94 ? 10.299 17.892 -8.623 1.00 94.25 94 LEU A C 1
ATOM 782 O O . LEU A 1 94 ? 10.919 18.467 -9.515 1.00 94.25 94 LEU A O 1
ATOM 786 N N . PHE A 1 95 ? 10.918 17.217 -7.651 1.00 95.31 95 PHE A N 1
ATOM 787 C CA . PHE A 1 95 ? 12.379 17.136 -7.538 1.00 95.31 95 PHE A CA 1
ATOM 788 C C . PHE A 1 95 ? 12.986 15.916 -8.244 1.00 95.31 95 PHE A C 1
ATOM 790 O O . PHE A 1 95 ? 14.195 15.698 -8.165 1.00 95.31 95 PHE A O 1
ATOM 797 N N . GLY A 1 96 ? 12.179 15.109 -8.940 1.00 93.50 96 GLY A N 1
ATOM 798 C CA . GLY A 1 96 ? 12.674 13.938 -9.664 1.00 93.50 96 GLY A CA 1
ATOM 799 C C . GLY A 1 96 ? 13.215 12.840 -8.742 1.00 93.50 96 GLY A C 1
ATOM 800 O O . GLY A 1 96 ? 14.210 12.187 -9.066 1.00 93.50 96 GLY A O 1
ATOM 801 N N . GLY A 1 97 ? 12.553 12.606 -7.608 1.00 94.12 97 GLY A N 1
ATOM 802 C CA . GLY A 1 97 ? 12.912 11.568 -6.641 1.00 94.12 97 GLY A CA 1
ATOM 803 C C . GLY A 1 97 ? 12.918 10.156 -7.240 1.00 94.12 97 GLY A C 1
ATOM 804 O O . GLY A 1 97 ? 13.794 9.361 -6.909 1.00 94.12 97 GLY A O 1
ATOM 805 N N . ILE A 1 98 ? 12.017 9.861 -8.188 1.00 94.25 98 ILE A N 1
ATOM 806 C CA . ILE A 1 98 ? 11.982 8.571 -8.902 1.00 94.25 98 ILE A CA 1
ATOM 807 C C . ILE A 1 98 ? 13.252 8.379 -9.766 1.00 94.25 98 ILE A C 1
ATOM 809 O O . ILE A 1 98 ? 13.969 7.399 -9.542 1.00 94.25 98 ILE A O 1
ATOM 813 N N . PRO A 1 99 ? 13.613 9.302 -10.689 1.00 94.75 99 PRO A N 1
ATOM 814 C CA . PRO A 1 99 ? 14.897 9.253 -11.394 1.00 94.75 99 PRO A CA 1
ATOM 815 C C . PRO A 1 99 ? 16.122 9.205 -10.475 1.00 94.75 99 PRO A C 1
ATOM 817 O O . PRO A 1 99 ? 17.096 8.513 -10.780 1.00 94.75 99 PRO A O 1
ATOM 820 N N . TYR A 1 100 ? 16.098 9.943 -9.361 1.00 96.12 100 TYR A N 1
ATOM 821 C CA . TYR A 1 100 ? 17.181 9.924 -8.380 1.00 96.12 100 TYR A CA 1
ATOM 822 C C . TYR A 1 100 ? 17.361 8.526 -7.780 1.00 96.12 100 TYR A C 1
ATOM 824 O O . TYR A 1 100 ? 18.474 7.993 -7.786 1.00 96.12 100 TYR A O 1
ATOM 832 N N . LEU A 1 101 ? 16.267 7.906 -7.333 1.00 95.81 101 LEU A N 1
ATOM 833 C CA . LEU A 1 101 ? 16.287 6.566 -6.763 1.00 95.81 101 LEU A CA 1
ATOM 834 C C . LEU A 1 101 ? 16.737 5.525 -7.796 1.00 95.81 101 LEU A C 1
ATOM 836 O O . LEU A 1 101 ? 17.573 4.687 -7.479 1.00 95.81 101 LEU A O 1
ATOM 840 N N . TRP A 1 102 ? 16.287 5.635 -9.050 1.00 95.12 102 TRP A N 1
ATOM 841 C CA . TRP A 1 102 ? 16.736 4.771 -10.148 1.00 95.12 102 TRP A CA 1
ATOM 842 C C . TRP A 1 102 ? 18.256 4.819 -10.361 1.00 95.12 102 TRP A C 1
ATOM 844 O O . TRP A 1 102 ? 18.914 3.781 -10.475 1.00 95.12 102 TRP A O 1
ATOM 854 N N . ARG A 1 103 ? 18.839 6.027 -10.383 1.00 94.19 103 ARG A N 1
ATOM 855 C CA . ARG A 1 103 ? 20.296 6.217 -10.504 1.00 94.19 103 ARG A CA 1
ATOM 856 C C . ARG A 1 103 ? 21.037 5.668 -9.290 1.00 94.19 103 ARG A C 1
ATOM 858 O O . ARG A 1 103 ? 22.110 5.090 -9.445 1.00 94.19 103 ARG A O 1
ATOM 865 N N . LEU A 1 104 ? 20.478 5.846 -8.095 1.00 95.00 104 LEU A N 1
ATOM 866 C CA . LEU A 1 104 ? 21.049 5.312 -6.864 1.00 95.00 104 LEU A CA 1
ATOM 867 C C . LEU A 1 104 ? 21.079 3.778 -6.887 1.00 95.00 104 LEU A C 1
ATOM 869 O O . LEU A 1 104 ? 22.119 3.195 -6.589 1.00 95.00 104 LEU A O 1
ATOM 873 N N . SER A 1 105 ? 19.999 3.130 -7.327 1.00 94.19 105 SER A N 1
ATOM 874 C CA . SER A 1 105 ? 19.954 1.676 -7.519 1.00 94.19 105 SER A CA 1
ATOM 875 C C . SER A 1 105 ? 21.010 1.196 -8.515 1.00 94.19 105 SER A C 1
ATOM 877 O O . SER A 1 105 ? 21.714 0.233 -8.230 1.00 94.19 105 SER A O 1
ATOM 879 N N . GLY A 1 106 ? 21.206 1.915 -9.627 1.00 92.62 106 GLY A N 1
ATOM 880 C CA . GLY A 1 106 ? 22.272 1.621 -10.590 1.00 92.62 106 GLY A CA 1
ATOM 881 C C . GLY A 1 106 ? 23.680 1.727 -9.993 1.00 92.62 106 GLY A C 1
ATOM 882 O O . GLY A 1 106 ? 24.529 0.888 -10.277 1.00 92.62 106 GLY A O 1
ATOM 883 N N . ARG A 1 107 ? 23.933 2.700 -9.103 1.00 92.50 107 ARG A N 1
ATOM 884 C CA . ARG A 1 107 ? 25.219 2.814 -8.383 1.00 92.50 107 ARG A CA 1
ATOM 885 C C . ARG A 1 107 ? 25.462 1.630 -7.447 1.00 92.50 107 ARG A C 1
ATOM 887 O O . ARG A 1 107 ? 26.578 1.118 -7.412 1.00 92.50 107 ARG A O 1
ATOM 894 N N . PHE A 1 108 ? 24.434 1.183 -6.724 1.00 92.06 108 PHE A N 1
ATOM 895 C CA . PHE A 1 108 ? 24.525 -0.013 -5.882 1.00 92.06 108 PHE A CA 1
ATOM 896 C C . PHE A 1 108 ? 24.813 -1.266 -6.719 1.00 92.06 108 PHE A C 1
ATOM 898 O O . PHE A 1 108 ? 25.741 -2.006 -6.397 1.00 92.06 108 PHE A O 1
ATOM 905 N N . CYS A 1 109 ? 24.097 -1.467 -7.828 1.00 91.25 109 CYS A N 1
ATOM 906 C CA . CYS A 1 109 ? 24.360 -2.572 -8.752 1.00 91.25 109 CYS A CA 1
ATOM 907 C C . CYS A 1 109 ? 25.785 -2.519 -9.325 1.00 91.25 109 CYS A C 1
ATOM 909 O O . CYS A 1 109 ? 26.496 -3.521 -9.270 1.00 91.25 109 CYS A O 1
ATOM 911 N N . GLY A 1 110 ? 26.238 -1.339 -9.762 1.00 88.19 110 GLY A N 1
ATOM 912 C CA . GLY A 1 110 ? 27.591 -1.133 -10.281 1.00 88.19 110 GLY A CA 1
ATOM 913 C C . GLY A 1 110 ? 28.680 -1.439 -9.253 1.00 88.19 110 GLY A C 1
ATOM 914 O O . GLY A 1 110 ? 29.677 -2.072 -9.587 1.00 88.19 110 GLY A O 1
ATOM 915 N N . SER A 1 111 ? 28.469 -1.076 -7.982 1.00 88.88 111 SER A N 1
ATOM 916 C CA . SER A 1 111 ? 29.398 -1.422 -6.893 1.00 88.88 111 SER A CA 1
ATOM 917 C C . SER A 1 111 ? 29.484 -2.927 -6.615 1.00 88.88 111 SER A C 1
ATOM 919 O O . SER A 1 111 ? 30.514 -3.408 -6.154 1.00 88.88 111 SER A O 1
ATOM 921 N N . ALA A 1 112 ? 28.426 -3.675 -6.938 1.00 87.94 112 ALA A N 1
ATOM 922 C CA . ALA A 1 112 ? 28.368 -5.130 -6.828 1.00 87.94 112 ALA A CA 1
ATOM 923 C C . ALA A 1 112 ? 28.844 -5.856 -8.106 1.00 87.94 112 ALA A C 1
ATOM 925 O O . ALA A 1 112 ? 28.743 -7.078 -8.181 1.00 87.94 112 ALA A O 1
ATOM 926 N N . GLY A 1 113 ? 29.355 -5.124 -9.105 1.00 87.00 113 GLY A N 1
ATOM 927 C CA . GLY A 1 113 ? 29.861 -5.682 -10.363 1.00 87.00 113 GLY A CA 1
ATOM 928 C C . GLY A 1 113 ? 28.799 -5.914 -11.444 1.00 87.00 113 GLY A C 1
ATOM 929 O O . GLY A 1 113 ? 29.116 -6.487 -12.482 1.00 87.00 113 GLY A O 1
ATOM 930 N N . PHE A 1 114 ? 27.559 -5.461 -11.237 1.00 87.06 114 PHE A N 1
ATOM 931 C CA . PHE A 1 114 ? 26.504 -5.504 -12.251 1.00 87.06 114 PHE A CA 1
ATOM 932 C C . PHE A 1 114 ? 26.457 -4.172 -13.001 1.00 87.06 114 PHE A C 1
ATOM 934 O O . PHE A 1 114 ? 26.057 -3.151 -12.437 1.00 87.06 114 PHE A O 1
ATOM 941 N N . GLY A 1 115 ? 26.875 -4.177 -14.266 1.00 83.38 115 GLY A N 1
ATOM 942 C CA . GLY A 1 115 ? 26.819 -3.001 -15.125 1.00 83.38 115 GLY A CA 1
ATOM 943 C C . GLY A 1 115 ? 25.394 -2.622 -15.561 1.00 83.38 115 GLY A C 1
ATOM 944 O O . GLY A 1 115 ? 24.420 -3.315 -15.237 1.00 83.38 115 GLY A O 1
ATOM 945 N N . PRO A 1 116 ? 25.248 -1.505 -16.297 1.00 82.38 116 PRO A N 1
ATOM 946 C CA . PRO A 1 116 ? 23.956 -1.003 -16.775 1.00 82.38 116 PRO A CA 1
ATOM 947 C C . PRO A 1 116 ? 23.233 -1.960 -17.739 1.00 82.38 116 PRO A C 1
ATOM 949 O O . PRO A 1 116 ? 22.029 -1.827 -17.944 1.00 82.38 116 PRO A O 1
ATOM 952 N N . GLU A 1 117 ? 23.932 -2.942 -18.308 1.00 84.38 117 GLU A N 1
ATOM 953 C CA . GLU A 1 117 ? 23.358 -4.016 -19.121 1.00 84.38 117 GLU A CA 1
ATOM 954 C C . GLU A 1 117 ? 22.384 -4.915 -18.333 1.00 84.38 117 GLU A C 1
ATOM 956 O O . GLU A 1 117 ? 21.451 -5.482 -18.907 1.00 84.38 117 GLU A O 1
ATOM 961 N N . TYR A 1 118 ? 22.526 -4.991 -17.005 1.00 89.69 118 TYR A N 1
ATOM 962 C CA . TYR A 1 118 ? 21.651 -5.765 -16.122 1.00 89.69 118 TYR A CA 1
ATOM 963 C C . TYR A 1 118 ? 20.434 -4.955 -15.647 1.00 89.69 118 TYR A C 1
ATOM 965 O O . TYR A 1 118 ? 20.177 -4.810 -14.450 1.00 89.69 118 TYR A O 1
ATOM 973 N N . GLU A 1 119 ? 19.631 -4.458 -16.589 1.00 89.06 119 GLU A N 1
ATOM 974 C CA . GLU A 1 119 ? 18.460 -3.609 -16.305 1.00 89.06 119 GLU A CA 1
ATOM 975 C C . GLU A 1 119 ? 17.419 -4.282 -15.384 1.00 89.06 119 GLU A C 1
ATOM 977 O O . GLU A 1 119 ? 16.783 -3.610 -14.569 1.00 89.06 119 GLU A O 1
ATOM 982 N N . ILE A 1 120 ? 17.257 -5.613 -15.464 1.00 91.81 120 ILE A N 1
ATOM 983 C CA . ILE A 1 120 ? 16.358 -6.350 -14.557 1.00 91.81 120 ILE A CA 1
ATOM 984 C C . ILE A 1 120 ? 16.894 -6.265 -13.124 1.00 91.81 120 ILE A C 1
ATOM 986 O O . ILE A 1 120 ? 16.143 -5.940 -12.211 1.00 91.81 120 ILE A O 1
ATOM 990 N N . THR A 1 121 ? 18.193 -6.485 -12.916 1.00 92.94 121 THR A N 1
ATOM 991 C CA . THR A 1 121 ? 18.824 -6.389 -11.591 1.00 92.94 121 THR A CA 1
ATOM 992 C C . THR A 1 121 ? 18.705 -4.976 -11.021 1.00 92.94 121 THR A C 1
ATOM 994 O O . THR A 1 121 ? 18.345 -4.819 -9.853 1.00 92.94 121 THR A O 1
ATOM 997 N N . GLN A 1 122 ? 18.916 -3.945 -11.848 1.00 94.31 122 GLN A N 1
ATOM 998 C CA . GLN A 1 122 ? 18.710 -2.554 -11.436 1.00 94.31 122 GLN A CA 1
ATOM 999 C C . GLN A 1 122 ? 17.247 -2.276 -11.066 1.00 94.31 122 GLN A C 1
ATOM 1001 O O . GLN A 1 122 ? 16.992 -1.640 -10.045 1.00 94.31 122 GLN A O 1
ATOM 1006 N N . SER A 1 123 ? 16.291 -2.798 -11.840 1.00 95.06 123 SER A N 1
ATOM 1007 C CA . SER A 1 123 ? 14.855 -2.694 -11.547 1.00 95.06 123 SER A CA 1
ATOM 1008 C C . SER A 1 123 ? 14.476 -3.360 -10.225 1.00 95.06 123 SER A C 1
ATOM 1010 O O . SER A 1 123 ? 13.723 -2.787 -9.441 1.00 95.06 123 SER A O 1
ATOM 1012 N N . LEU A 1 124 ? 15.021 -4.545 -9.933 1.00 95.19 124 LEU A N 1
ATOM 1013 C CA . LEU A 1 124 ? 14.793 -5.233 -8.659 1.00 95.19 124 LEU A CA 1
ATOM 1014 C C . LEU A 1 124 ? 15.369 -4.448 -7.481 1.00 95.19 124 LEU A C 1
ATOM 1016 O O . LEU A 1 124 ? 14.711 -4.316 -6.449 1.00 95.19 124 LEU A O 1
ATOM 1020 N N . MET A 1 125 ? 16.567 -3.882 -7.644 1.00 95.31 125 MET A N 1
ATOM 1021 C CA . MET A 1 125 ? 17.165 -3.034 -6.618 1.00 95.31 125 MET A CA 1
ATOM 1022 C C . MET A 1 125 ? 16.352 -1.752 -6.411 1.00 95.31 125 MET A C 1
ATOM 1024 O O . MET A 1 125 ? 16.128 -1.342 -5.274 1.00 95.31 125 MET A O 1
ATOM 1028 N N . PHE A 1 126 ? 15.844 -1.150 -7.488 1.00 96.44 126 PHE A N 1
ATOM 1029 C CA . PHE A 1 126 ? 14.933 -0.011 -7.415 1.00 96.44 126 PHE A CA 1
ATOM 1030 C C . PHE A 1 126 ? 13.652 -0.351 -6.650 1.00 96.44 126 PHE A C 1
ATOM 1032 O O . PHE A 1 126 ? 13.294 0.381 -5.730 1.00 96.44 126 PHE A O 1
ATOM 1039 N N . LEU A 1 127 ? 13.000 -1.479 -6.955 1.00 96.50 127 LEU A N 1
ATOM 1040 C CA . LEU A 1 127 ? 11.803 -1.934 -6.238 1.00 96.50 127 LEU A CA 1
ATOM 1041 C C . LEU A 1 127 ? 12.079 -2.152 -4.746 1.00 96.50 127 LEU A C 1
ATOM 1043 O O . LEU A 1 127 ? 11.294 -1.709 -3.904 1.00 96.50 127 LEU A O 1
ATOM 1047 N N . LEU A 1 128 ? 13.209 -2.777 -4.405 1.00 96.44 128 LEU A N 1
ATOM 1048 C CA . LEU A 1 128 ? 13.616 -2.979 -3.016 1.00 96.44 128 LEU A CA 1
ATOM 1049 C C . LEU A 1 128 ? 13.821 -1.641 -2.291 1.00 96.44 128 LEU A C 1
ATOM 1051 O O . LEU A 1 128 ? 13.304 -1.453 -1.193 1.00 96.44 128 LEU A O 1
ATOM 1055 N N . MET A 1 129 ? 14.534 -0.691 -2.902 1.00 96.19 129 MET A N 1
ATOM 1056 C CA . MET A 1 129 ? 14.770 0.623 -2.293 1.00 96.19 129 MET A CA 1
ATOM 1057 C C . MET A 1 129 ? 13.492 1.455 -2.186 1.00 96.19 129 MET A C 1
ATOM 1059 O O . MET A 1 129 ? 13.290 2.117 -1.173 1.00 96.19 129 MET A O 1
ATOM 1063 N N . ALA A 1 130 ? 12.622 1.413 -3.196 1.00 95.94 130 ALA A N 1
ATOM 1064 C CA . ALA A 1 130 ? 11.363 2.151 -3.211 1.00 95.94 130 ALA A CA 1
ATOM 1065 C C . ALA A 1 130 ? 10.404 1.638 -2.130 1.00 95.94 130 ALA A C 1
ATOM 1067 O O . ALA A 1 130 ? 9.839 2.421 -1.366 1.00 95.94 130 ALA A O 1
ATOM 1068 N N . THR A 1 131 ? 10.262 0.316 -2.017 1.00 96.00 131 THR A N 1
ATOM 1069 C CA . THR A 1 131 ? 9.430 -0.301 -0.975 1.00 96.00 131 THR A CA 1
ATOM 1070 C C . THR A 1 131 ? 10.028 -0.126 0.417 1.00 96.00 131 THR A C 1
ATOM 1072 O O . THR A 1 131 ? 9.280 0.088 1.368 1.00 96.00 131 THR A O 1
ATOM 1075 N N . LEU A 1 132 ? 11.358 -0.156 0.554 1.00 96.56 132 LEU A N 1
ATOM 1076 C CA . LEU A 1 132 ? 12.033 0.159 1.812 1.00 96.56 132 LEU A CA 1
ATOM 1077 C C . LEU A 1 132 ? 11.806 1.619 2.221 1.00 96.56 132 LEU A C 1
ATOM 1079 O O . LEU A 1 132 ? 11.459 1.877 3.369 1.00 96.56 132 LEU A O 1
ATOM 1083 N N . PHE A 1 133 ? 11.957 2.563 1.289 1.00 96.19 133 PHE A N 1
ATOM 1084 C CA . PHE A 1 133 ? 11.687 3.980 1.524 1.00 96.19 133 PHE A CA 1
ATOM 1085 C C . PHE A 1 133 ? 10.246 4.189 2.000 1.00 96.19 133 PHE A C 1
ATOM 1087 O O . PHE A 1 133 ? 10.040 4.759 3.066 1.00 96.19 133 PHE A O 1
ATOM 1094 N N . SER A 1 134 ? 9.268 3.623 1.286 1.00 94.44 134 SER A N 1
ATOM 1095 C CA . SER A 1 134 ? 7.852 3.698 1.663 1.00 94.44 134 SER A CA 1
ATOM 1096 C C . SER A 1 134 ? 7.562 3.055 3.028 1.00 94.44 134 SER A C 1
ATOM 1098 O O . SER A 1 134 ? 6.800 3.601 3.826 1.00 94.44 134 SER A O 1
ATOM 1100 N N . ALA A 1 135 ? 8.197 1.922 3.348 1.00 94.19 135 ALA A N 1
ATOM 1101 C CA . ALA A 1 135 ? 8.049 1.288 4.657 1.00 94.19 135 ALA A CA 1
ATOM 1102 C C . ALA A 1 135 ? 8.602 2.172 5.787 1.00 94.19 135 ALA A C 1
ATOM 1104 O O . ALA A 1 135 ? 7.996 2.251 6.855 1.00 94.19 135 ALA A O 1
ATOM 1105 N N . LEU A 1 136 ? 9.728 2.852 5.553 1.00 95.31 136 LEU A N 1
ATOM 1106 C CA . LEU A 1 136 ? 10.348 3.754 6.521 1.00 95.31 136 LEU A CA 1
ATOM 1107 C C . LEU A 1 136 ? 9.545 5.043 6.710 1.00 95.31 136 LEU A C 1
ATOM 1109 O O . LEU A 1 136 ? 9.361 5.457 7.853 1.00 95.31 136 LEU A O 1
ATOM 1113 N N . THR A 1 137 ? 9.035 5.659 5.639 1.00 94.56 137 THR A N 1
ATOM 1114 C CA . THR A 1 137 ? 8.220 6.881 5.746 1.00 94.56 137 THR A CA 1
ATOM 1115 C C . THR A 1 137 ? 6.832 6.599 6.317 1.00 94.56 137 THR A C 1
ATOM 1117 O O . THR A 1 137 ? 6.292 7.428 7.044 1.00 94.56 137 THR A O 1
ATOM 1120 N N . GLY A 1 138 ? 6.293 5.393 6.106 1.00 93.06 138 GLY A N 1
ATOM 1121 C CA . GLY A 1 138 ? 5.042 4.924 6.711 1.00 93.06 138 GLY A CA 1
ATOM 1122 C C . GLY A 1 138 ? 5.148 4.496 8.183 1.00 93.06 138 GLY A C 1
ATOM 1123 O O . GLY A 1 138 ? 4.149 4.527 8.910 1.00 93.06 138 GLY A O 1
ATOM 1124 N N . LEU A 1 139 ? 6.339 4.111 8.657 1.00 93.88 139 LEU A N 1
ATOM 1125 C CA . LEU A 1 139 ? 6.537 3.568 10.007 1.00 93.88 139 LEU A CA 1
ATOM 1126 C C . LEU A 1 139 ? 6.099 4.533 11.132 1.00 93.88 139 LEU A C 1
ATOM 1128 O O . LEU A 1 139 ? 5.371 4.080 12.021 1.00 93.88 139 LEU A O 1
ATOM 1132 N N . PRO A 1 140 ? 6.452 5.839 11.119 1.00 95.19 140 PRO A N 1
ATOM 1133 C CA . PRO A 1 140 ? 6.029 6.784 12.155 1.00 95.19 140 PRO A CA 1
ATOM 1134 C C . PRO A 1 140 ? 4.507 6.906 12.254 1.00 95.19 140 PRO A C 1
ATOM 1136 O O . PRO A 1 140 ? 3.956 6.908 13.355 1.00 95.19 140 PRO A O 1
ATOM 1139 N N . TRP A 1 141 ? 3.816 6.937 11.112 1.00 94.88 141 TRP A N 1
ATOM 1140 C CA . TRP A 1 141 ? 2.355 7.008 11.050 1.00 94.88 141 TRP A CA 1
ATOM 1141 C C . TRP A 1 141 ? 1.711 5.747 11.623 1.00 94.88 141 TRP A C 1
ATOM 1143 O O . TRP A 1 141 ? 0.770 5.828 12.414 1.00 94.88 141 TRP A O 1
ATOM 1153 N N . SER A 1 142 ? 2.253 4.574 11.287 1.00 93.00 142 SER A N 1
ATOM 1154 C CA . SER A 1 142 ? 1.762 3.302 11.820 1.00 93.00 142 SER A CA 1
ATOM 1155 C C . SER A 1 142 ? 1.999 3.167 13.328 1.00 93.00 142 SER A C 1
ATOM 1157 O O . SER A 1 142 ? 1.131 2.647 14.039 1.00 93.00 142 SER A O 1
ATOM 1159 N N . LEU A 1 143 ? 3.145 3.642 13.829 1.00 94.00 143 LEU A N 1
ATOM 1160 C CA . LEU A 1 143 ? 3.453 3.681 15.259 1.00 94.00 143 LEU A CA 1
ATOM 1161 C C . LEU A 1 143 ? 2.498 4.617 16.000 1.00 94.00 143 LEU A C 1
ATOM 1163 O O . LEU A 1 143 ? 1.922 4.214 17.007 1.00 94.00 143 LEU A O 1
ATOM 1167 N N . TYR A 1 144 ? 2.274 5.826 15.479 1.00 94.56 144 TYR A N 1
ATOM 1168 C CA . TYR A 1 144 ? 1.354 6.787 16.082 1.00 94.56 144 TYR A CA 1
ATOM 1169 C C . TYR A 1 144 ? -0.078 6.242 16.129 1.00 94.56 144 TYR A C 1
ATOM 1171 O O . TYR A 1 144 ? -0.728 6.273 17.173 1.00 94.56 144 TYR A O 1
ATOM 1179 N N . ASN A 1 145 ? -0.567 5.665 15.028 1.00 92.88 145 ASN A N 1
ATOM 1180 C CA . ASN A 1 145 ? -1.898 5.069 15.019 1.00 92.88 145 ASN A CA 1
ATOM 1181 C C . ASN A 1 145 ? -2.019 3.941 16.057 1.00 92.88 145 ASN A C 1
ATOM 1183 O O . ASN A 1 145 ? -2.979 3.917 16.816 1.00 92.88 145 ASN A O 1
ATOM 1187 N N . THR A 1 146 ? -1.036 3.042 16.144 1.00 90.75 146 THR A N 1
ATOM 1188 C CA . THR A 1 146 ? -1.115 1.863 17.028 1.00 90.75 146 THR A CA 1
ATOM 1189 C C . THR A 1 146 ? -0.910 2.212 18.505 1.00 90.75 146 THR A C 1
ATOM 1191 O O . THR A 1 146 ? -1.716 1.826 19.344 1.00 90.75 146 THR A O 1
ATOM 1194 N N . PHE A 1 147 ? 0.145 2.959 18.835 1.00 93.06 147 PHE A N 1
ATOM 1195 C CA . PHE A 1 147 ? 0.561 3.204 20.221 1.00 93.06 147 PHE A CA 1
ATOM 1196 C C . PHE A 1 147 ? 0.012 4.500 20.824 1.00 93.06 147 PHE A C 1
ATOM 1198 O O . PHE A 1 147 ? 0.130 4.691 22.029 1.00 93.06 147 PHE A O 1
ATOM 1205 N N . VAL A 1 148 ? -0.585 5.391 20.022 1.00 93.44 148 VAL A N 1
ATOM 1206 C CA . VAL A 1 148 ? -1.238 6.610 20.529 1.00 93.44 148 VAL A CA 1
ATOM 1207 C C . VAL A 1 148 ? -2.746 6.518 20.352 1.00 93.44 148 VAL A C 1
ATOM 1209 O O . VAL A 1 148 ? -3.474 6.613 21.333 1.00 93.44 148 VAL A O 1
ATOM 1212 N N . ILE A 1 149 ? -3.237 6.307 19.128 1.00 92.69 149 ILE A N 1
ATOM 1213 C CA . ILE A 1 149 ? -4.686 6.329 18.864 1.00 92.69 149 ILE A CA 1
ATOM 1214 C C . ILE A 1 149 ? -5.353 5.057 19.385 1.00 92.69 149 ILE A C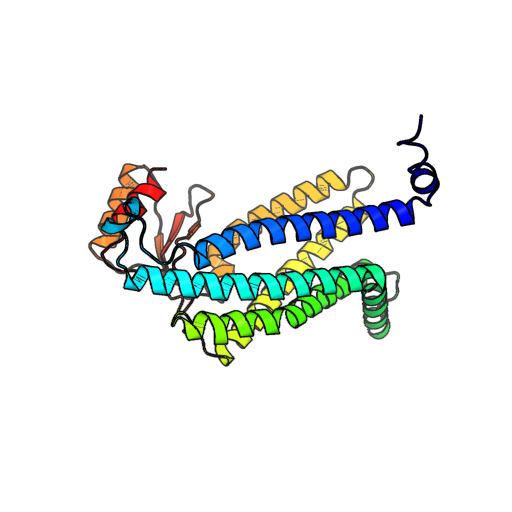 1
ATOM 1216 O O . ILE A 1 149 ? -6.256 5.135 20.212 1.00 92.69 149 ILE A O 1
ATOM 1220 N N . GLU A 1 150 ? -4.919 3.880 18.934 1.00 91.06 150 GLU A N 1
ATOM 1221 C CA . GLU A 1 150 ? -5.541 2.621 19.361 1.00 91.06 150 GLU A CA 1
ATOM 1222 C C . GLU A 1 150 ? -5.292 2.350 20.859 1.00 91.06 150 GLU A C 1
ATOM 1224 O O . GLU A 1 150 ? -6.179 1.824 21.525 1.00 91.06 150 GLU A O 1
ATOM 1229 N N . GLU A 1 151 ? -4.148 2.763 21.422 1.00 91.00 151 GLU A N 1
ATOM 1230 C CA . GLU A 1 151 ? -3.873 2.691 22.870 1.00 91.00 151 GLU A CA 1
ATOM 1231 C C . GLU A 1 151 ? -4.803 3.605 23.684 1.00 91.00 151 GLU A C 1
ATOM 1233 O O . GLU A 1 151 ? -5.424 3.147 24.641 1.00 91.00 151 GLU A O 1
ATOM 1238 N N . LYS A 1 152 ? -4.988 4.872 23.271 1.00 90.62 152 LYS A N 1
ATOM 1239 C CA . LYS A 1 152 ? -5.899 5.828 23.936 1.00 90.62 152 LYS A CA 1
ATOM 1240 C C . LYS A 1 152 ? -7.329 5.295 24.040 1.00 90.62 152 LYS A C 1
ATOM 1242 O O . LYS A 1 152 ? -8.026 5.591 25.006 1.00 90.62 152 LYS A O 1
ATOM 1247 N N . HIS A 1 153 ? -7.762 4.517 23.050 1.00 90.06 153 HIS A N 1
ATOM 1248 C CA . HIS A 1 153 ? -9.098 3.917 23.002 1.00 90.06 153 HIS A CA 1
ATOM 1249 C C . HIS A 1 153 ? -9.145 2.467 23.515 1.00 90.06 153 HIS A C 1
ATOM 1251 O O . HIS A 1 153 ? -10.192 1.827 23.441 1.00 90.06 153 HIS A O 1
ATOM 1257 N N . GLY A 1 154 ? -8.040 1.945 24.062 1.00 84.69 154 GLY A N 1
ATOM 1258 C CA . GLY A 1 154 ? -7.964 0.611 24.671 1.00 84.69 154 GLY A CA 1
ATOM 1259 C C . GLY A 1 154 ? -8.009 -0.559 23.680 1.00 84.69 154 GLY A C 1
ATOM 1260 O O . GLY A 1 154 ? -8.252 -1.699 24.077 1.00 84.69 154 GLY A O 1
ATOM 1261 N N . PHE A 1 155 ? -7.798 -0.299 22.389 1.00 82.06 155 PHE A N 1
ATOM 1262 C CA . PHE A 1 155 ? -7.785 -1.316 21.335 1.00 82.06 155 PHE A CA 1
ATOM 1263 C C . PHE A 1 155 ? -6.405 -1.932 21.103 1.00 82.06 155 PHE A C 1
ATOM 1265 O O . PHE A 1 155 ? -6.320 -3.035 20.552 1.00 82.06 155 PHE A O 1
ATOM 1272 N N . ASN A 1 156 ? -5.326 -1.252 21.499 1.00 85.38 156 ASN A N 1
ATOM 1273 C CA . ASN A 1 156 ? -3.992 -1.819 21.368 1.00 85.38 156 ASN A CA 1
ATOM 1274 C C . ASN A 1 156 ? -3.760 -2.930 22.405 1.00 85.38 156 ASN A C 1
ATOM 1276 O O . ASN A 1 156 ? -4.121 -2.829 23.571 1.00 85.38 156 ASN A O 1
ATOM 1280 N N . GLN A 1 157 ? -3.166 -4.024 21.943 1.00 80.00 157 GLN A N 1
ATOM 1281 C CA . GLN A 1 157 ? -2.760 -5.175 22.758 1.00 80.00 157 GLN A CA 1
ATOM 1282 C C . GLN A 1 157 ? -1.367 -5.668 22.336 1.00 80.00 157 GLN A C 1
ATOM 1284 O O . GLN A 1 157 ? -0.944 -6.769 22.698 1.00 80.00 157 GLN A O 1
ATOM 1289 N N . GLN A 1 158 ? -0.676 -4.903 21.485 1.00 81.50 158 GLN A N 1
ATOM 1290 C CA . GLN A 1 158 ? 0.639 -5.243 20.961 1.00 81.50 158 GLN A CA 1
ATOM 1291 C C . GLN A 1 158 ? 1.715 -4.468 21.713 1.00 81.50 158 GLN A C 1
ATOM 1293 O O . GLN A 1 158 ? 1.543 -3.302 22.060 1.00 81.50 158 GLN A O 1
ATOM 1298 N N . THR A 1 159 ? 2.860 -5.113 21.923 1.00 89.56 159 THR A N 1
ATOM 1299 C CA . THR A 1 159 ? 4.068 -4.448 22.417 1.00 89.56 159 THR A CA 1
ATOM 1300 C C . THR A 1 159 ? 4.890 -3.912 21.247 1.00 89.56 159 THR A C 1
ATOM 1302 O O . THR A 1 159 ? 4.836 -4.454 20.139 1.00 89.56 159 THR A O 1
ATOM 1305 N N . LEU A 1 160 ? 5.710 -2.887 21.491 1.00 89.62 160 LEU A N 1
ATOM 1306 C CA . LEU A 1 160 ? 6.581 -2.296 20.466 1.00 89.62 160 LEU A CA 1
ATOM 1307 C C . LEU A 1 160 ? 7.511 -3.332 19.811 1.00 89.62 160 LEU A C 1
ATOM 1309 O O . LEU A 1 160 ? 7.664 -3.351 18.592 1.00 89.62 160 LEU A O 1
ATOM 1313 N N . GLY A 1 161 ? 8.076 -4.248 20.606 1.00 90.12 161 GLY A N 1
ATOM 1314 C CA . GLY A 1 161 ? 8.925 -5.327 20.093 1.00 90.12 161 GLY A CA 1
ATOM 1315 C C . GLY A 1 161 ? 8.175 -6.304 19.182 1.00 90.12 161 GLY A C 1
ATOM 1316 O O . GLY A 1 161 ? 8.718 -6.733 18.164 1.00 90.12 161 GLY A O 1
ATOM 1317 N N . PHE A 1 162 ? 6.916 -6.627 19.504 1.00 87.69 162 PHE A N 1
ATOM 1318 C CA . PHE A 1 162 ? 6.078 -7.460 18.639 1.00 87.69 162 PHE A CA 1
ATOM 1319 C C . PHE A 1 162 ? 5.745 -6.739 17.331 1.00 87.69 162 PHE A C 1
ATOM 1321 O O . PHE A 1 162 ? 5.904 -7.328 16.265 1.00 87.69 162 PHE A O 1
ATOM 1328 N N . PHE A 1 163 ? 5.363 -5.461 17.408 1.00 90.06 163 PHE A N 1
ATOM 1329 C CA . PHE A 1 163 ? 5.053 -4.633 16.244 1.00 90.06 163 PHE A CA 1
ATOM 1330 C C . PHE A 1 163 ? 6.235 -4.550 15.266 1.00 90.06 163 PHE A C 1
ATOM 1332 O O . PHE A 1 163 ? 6.075 -4.830 14.081 1.00 90.06 163 PHE A O 1
ATOM 1339 N N . MET A 1 164 ? 7.442 -4.246 15.757 1.00 93.12 164 MET A N 1
ATOM 1340 C CA . MET A 1 164 ? 8.633 -4.150 14.903 1.00 93.12 164 MET A CA 1
ATOM 1341 C C . MET A 1 164 ? 9.008 -5.499 14.282 1.00 93.12 164 MET A C 1
ATOM 1343 O O . MET A 1 164 ? 9.332 -5.571 13.096 1.00 93.12 164 MET A O 1
ATOM 1347 N N . LYS A 1 165 ? 8.922 -6.589 15.056 1.00 91.00 165 LYS A N 1
ATOM 1348 C CA . LYS A 1 165 ? 9.177 -7.941 14.542 1.00 91.00 165 LYS A CA 1
ATOM 1349 C C . LYS A 1 165 ? 8.170 -8.331 13.458 1.00 91.00 165 LYS A C 1
ATOM 1351 O O . LYS A 1 165 ? 8.555 -8.947 12.467 1.00 91.00 165 LYS A O 1
ATOM 1356 N N . ASP A 1 166 ? 6.899 -7.985 13.642 1.00 89.44 166 ASP A N 1
ATOM 1357 C CA . ASP A 1 166 ? 5.845 -8.240 12.662 1.00 89.44 166 ASP A CA 1
ATOM 1358 C C . ASP A 1 166 ? 6.039 -7.401 11.390 1.00 89.44 166 ASP A C 1
ATOM 1360 O O . ASP A 1 166 ? 5.976 -7.943 10.289 1.00 89.44 166 ASP A O 1
ATOM 1364 N N . ALA A 1 167 ? 6.384 -6.117 11.526 1.00 90.94 167 ALA A N 1
ATOM 1365 C CA . ALA A 1 167 ? 6.675 -5.231 10.400 1.00 90.94 167 ALA A CA 1
ATOM 1366 C C . ALA A 1 167 ? 7.852 -5.740 9.548 1.00 90.94 167 ALA A C 1
ATOM 1368 O O . ALA A 1 167 ? 7.728 -5.853 8.328 1.00 90.94 167 ALA A O 1
ATOM 1369 N N . ILE A 1 168 ? 8.963 -6.130 10.184 1.00 94.81 168 ILE A N 1
ATOM 1370 C CA . ILE A 1 168 ? 10.132 -6.695 9.489 1.00 94.81 168 ILE A CA 1
ATOM 1371 C C . ILE A 1 168 ? 9.763 -8.011 8.798 1.00 94.81 168 ILE A C 1
ATOM 1373 O O . ILE A 1 168 ? 10.107 -8.217 7.636 1.00 94.81 168 ILE A O 1
ATOM 1377 N N . LYS A 1 169 ? 9.026 -8.896 9.479 1.00 92.62 169 LYS A N 1
ATOM 1378 C CA . LYS A 1 169 ? 8.591 -10.169 8.893 1.00 92.62 169 LYS A CA 1
ATOM 1379 C C . LYS A 1 169 ? 7.701 -9.945 7.667 1.00 92.62 169 LYS A C 1
ATOM 1381 O O . LYS A 1 169 ? 7.923 -10.581 6.641 1.00 92.62 169 LYS A O 1
ATOM 1386 N N . LYS A 1 170 ? 6.731 -9.026 7.750 1.00 91.56 170 LYS A N 1
ATOM 1387 C CA . LYS A 1 170 ? 5.854 -8.654 6.627 1.00 91.56 170 LYS A CA 1
ATOM 1388 C C . LYS A 1 170 ? 6.656 -8.113 5.456 1.00 91.56 170 LYS A C 1
ATOM 1390 O O . LYS A 1 170 ? 6.424 -8.533 4.325 1.00 91.56 170 LYS A O 1
ATOM 1395 N N . PHE A 1 171 ? 7.618 -7.235 5.731 1.00 95.06 171 PHE A N 1
ATOM 1396 C CA . PHE A 1 171 ? 8.507 -6.694 4.712 1.00 95.06 171 PHE A CA 1
ATOM 1397 C C . PHE A 1 171 ? 9.294 -7.806 4.008 1.00 95.06 171 PHE A C 1
ATOM 1399 O O . PHE A 1 171 ? 9.221 -7.908 2.789 1.00 95.06 171 PHE A O 1
ATOM 1406 N N . ILE A 1 172 ? 9.957 -8.693 4.756 1.00 96.06 172 ILE A N 1
ATOM 1407 C CA . ILE A 1 172 ? 10.742 -9.803 4.190 1.00 96.06 172 ILE A CA 1
ATOM 1408 C C . ILE A 1 172 ? 9.869 -10.718 3.326 1.00 96.06 172 ILE A C 1
ATOM 1410 O O . ILE A 1 172 ? 10.212 -10.968 2.175 1.00 96.06 172 ILE A O 1
ATOM 1414 N N . VAL A 1 173 ? 8.722 -11.175 3.843 1.00 94.38 173 VAL A N 1
ATOM 1415 C CA . VAL A 1 173 ? 7.806 -12.049 3.087 1.00 94.38 173 VAL A CA 1
ATOM 1416 C C . VAL A 1 173 ? 7.327 -11.360 1.807 1.00 94.38 173 VAL A C 1
ATOM 1418 O O . VAL A 1 173 ? 7.280 -11.989 0.752 1.00 94.38 173 VAL A O 1
ATOM 1421 N N . THR A 1 174 ? 7.039 -10.057 1.875 1.00 93.69 174 THR A N 1
ATOM 1422 C CA . THR A 1 174 ? 6.638 -9.266 0.705 1.00 93.69 174 THR A CA 1
ATOM 1423 C C . THR A 1 174 ? 7.760 -9.210 -0.328 1.00 93.69 174 THR A C 1
ATOM 1425 O O . THR A 1 174 ? 7.499 -9.474 -1.495 1.00 93.69 174 THR A O 1
ATOM 1428 N N . GLN A 1 175 ? 9.008 -8.947 0.074 1.00 96.12 175 GLN A N 1
ATOM 1429 C CA . GLN A 1 175 ? 10.152 -8.913 -0.848 1.00 96.12 175 GLN A CA 1
ATOM 1430 C C . GLN A 1 175 ? 10.441 -10.283 -1.475 1.00 96.12 175 GLN A C 1
ATOM 1432 O O . GLN A 1 175 ? 10.697 -10.365 -2.675 1.00 96.12 175 GLN A O 1
ATOM 1437 N N . CYS A 1 176 ? 10.346 -11.365 -0.695 1.00 95.69 176 CYS A N 1
ATOM 1438 C CA . CYS A 1 176 ? 10.548 -12.730 -1.186 1.00 95.69 176 CYS A CA 1
ATOM 1439 C C . CYS A 1 176 ? 9.552 -13.125 -2.284 1.00 95.69 176 CYS A C 1
ATOM 1441 O O . CYS A 1 176 ? 9.885 -13.955 -3.122 1.00 95.69 176 CYS A O 1
ATOM 1443 N N . ILE A 1 177 ? 8.352 -12.541 -2.291 1.00 94.44 177 ILE A N 1
ATOM 1444 C CA . ILE A 1 177 ? 7.340 -12.775 -3.328 1.00 94.44 177 ILE A CA 1
ATOM 1445 C C . ILE A 1 177 ? 7.479 -11.746 -4.457 1.00 94.44 177 ILE A C 1
ATOM 1447 O O . ILE A 1 177 ? 7.476 -12.104 -5.633 1.00 94.44 177 ILE A O 1
ATOM 1451 N N . LEU A 1 178 ? 7.624 -10.466 -4.110 1.00 95.12 178 LEU A N 1
ATOM 1452 C CA . LEU A 1 178 ? 7.631 -9.354 -5.056 1.00 95.12 178 LEU A CA 1
ATOM 1453 C C . LEU A 1 178 ? 8.810 -9.430 -6.027 1.00 95.12 178 LEU A C 1
ATOM 1455 O O . LEU A 1 178 ? 8.607 -9.232 -7.223 1.00 95.12 178 LEU A O 1
ATOM 1459 N N . LEU A 1 179 ? 10.026 -9.708 -5.543 1.00 95.25 179 LEU A N 1
ATOM 1460 C CA . LEU A 1 179 ? 11.226 -9.661 -6.383 1.00 95.25 179 LEU A CA 1
ATOM 1461 C C . LEU A 1 179 ? 11.246 -10.778 -7.446 1.00 95.25 179 LEU A C 1
ATOM 1463 O O . LEU A 1 179 ? 11.452 -10.445 -8.613 1.00 95.25 179 LEU A O 1
ATOM 1467 N N . PRO A 1 180 ? 10.970 -12.063 -7.129 1.00 95.75 180 PRO A N 1
ATOM 1468 C CA . PRO A 1 180 ? 10.909 -13.117 -8.148 1.00 95.75 180 PRO A CA 1
ATOM 1469 C C . PRO A 1 180 ? 9.745 -12.946 -9.128 1.00 95.75 180 PRO A C 1
ATOM 1471 O O . PRO A 1 180 ? 9.899 -13.181 -10.323 1.00 95.75 180 PRO A O 1
ATOM 1474 N N . VAL A 1 181 ? 8.575 -12.511 -8.648 1.00 95.88 181 VAL A N 1
ATOM 1475 C CA . VAL A 1 181 ? 7.425 -12.257 -9.530 1.00 95.88 181 VAL A CA 1
ATOM 1476 C C . VAL A 1 181 ? 7.730 -11.105 -10.486 1.00 95.88 181 VAL A C 1
ATOM 1478 O O . VAL A 1 181 ? 7.473 -11.214 -11.684 1.00 95.88 181 VAL A O 1
ATOM 1481 N N . SER A 1 182 ? 8.318 -10.019 -9.978 1.00 95.44 182 SER A N 1
ATOM 1482 C CA . SER A 1 182 ? 8.677 -8.858 -10.795 1.00 95.44 182 SER A CA 1
ATOM 1483 C C . SER A 1 182 ? 9.789 -9.182 -11.788 1.00 95.44 182 SER A C 1
ATOM 1485 O O . SER A 1 182 ? 9.725 -8.726 -12.924 1.00 95.44 182 SER A O 1
ATOM 1487 N N . SER A 1 183 ? 10.788 -9.989 -11.410 1.00 95.50 183 SER A N 1
ATOM 1488 C CA . SER A 1 183 ? 11.871 -10.372 -12.324 1.00 95.50 183 SER A CA 1
ATOM 1489 C C . SER A 1 183 ? 11.351 -11.184 -13.510 1.00 95.50 183 SER A C 1
ATOM 1491 O O . SER A 1 183 ? 11.690 -10.877 -14.653 1.00 95.50 183 SER A O 1
ATOM 1493 N N . LEU A 1 184 ? 10.475 -12.161 -13.254 1.00 95.38 184 LEU A N 1
ATOM 1494 C CA . LEU A 1 184 ? 9.826 -12.965 -14.289 1.00 95.38 184 LEU A CA 1
ATOM 1495 C C . LEU A 1 184 ? 8.907 -12.117 -15.171 1.00 95.38 184 LEU A C 1
ATOM 1497 O O . LEU A 1 184 ? 8.958 -12.238 -16.392 1.00 95.38 184 LEU A O 1
ATOM 1501 N N . LEU A 1 185 ? 8.115 -11.221 -14.579 1.00 95.44 185 LEU A N 1
ATOM 1502 C CA . LEU A 1 185 ? 7.245 -10.321 -15.336 1.00 95.44 185 LEU A CA 1
ATOM 1503 C C . LEU A 1 185 ? 8.053 -9.406 -16.266 1.00 95.44 185 LEU A C 1
ATOM 1505 O O . LEU A 1 185 ? 7.735 -9.299 -17.448 1.00 95.44 185 LEU A O 1
ATOM 1509 N N . LEU A 1 186 ? 9.120 -8.782 -15.758 1.00 93.94 186 LEU A N 1
ATOM 1510 C CA . LEU A 1 186 ? 10.008 -7.940 -16.564 1.00 93.94 186 LEU A CA 1
ATOM 1511 C C . LEU A 1 186 ? 10.685 -8.744 -17.679 1.00 93.94 186 LEU A C 1
ATOM 1513 O O . LEU A 1 186 ? 10.830 -8.246 -18.793 1.00 93.94 186 LEU A O 1
ATOM 1517 N N . TYR A 1 187 ? 11.059 -9.995 -17.407 1.00 94.25 187 TYR A N 1
ATOM 1518 C CA . TYR A 1 187 ? 11.620 -10.887 -18.417 1.00 94.25 187 TYR A CA 1
ATOM 1519 C C . TYR A 1 187 ? 10.610 -11.214 -19.531 1.00 94.25 187 TYR A C 1
ATOM 1521 O O . TYR A 1 187 ? 10.951 -11.126 -20.710 1.00 94.25 187 TYR A O 1
ATOM 1529 N N . ILE A 1 188 ? 9.352 -11.504 -19.177 1.00 93.44 188 ILE A N 1
ATOM 1530 C CA . ILE A 1 188 ? 8.262 -11.744 -20.139 1.00 93.44 188 ILE A CA 1
ATOM 1531 C C . ILE A 1 188 ? 8.014 -10.506 -21.005 1.00 93.44 188 ILE A C 1
ATOM 1533 O O . ILE A 1 188 ? 7.871 -10.628 -22.220 1.00 93.44 188 ILE A O 1
ATOM 1537 N N . ILE A 1 189 ? 8.005 -9.315 -20.402 1.00 93.06 189 ILE A N 1
ATOM 1538 C CA . ILE A 1 189 ? 7.832 -8.053 -21.135 1.00 93.06 189 ILE A CA 1
ATOM 1539 C C . ILE A 1 189 ? 8.972 -7.853 -22.142 1.00 93.06 189 ILE A C 1
ATOM 1541 O O . ILE A 1 189 ? 8.718 -7.457 -23.276 1.00 93.06 189 ILE A O 1
ATOM 1545 N N . LYS A 1 190 ? 10.216 -8.174 -21.765 1.00 90.56 190 LYS A N 1
ATOM 1546 C CA . LYS A 1 190 ? 11.380 -8.032 -22.651 1.00 90.56 190 LYS A CA 1
ATOM 1547 C C . LYS A 1 190 ? 11.385 -9.003 -23.833 1.00 90.56 190 LYS A C 1
ATOM 1549 O O . LYS A 1 190 ? 11.854 -8.627 -24.901 1.00 90.56 190 LYS A O 1
ATOM 1554 N N . ILE A 1 191 ? 10.904 -10.235 -23.655 1.00 92.62 191 ILE A N 1
ATOM 1555 C CA . ILE A 1 191 ? 10.950 -11.273 -24.702 1.00 92.62 191 ILE A CA 1
ATOM 1556 C C . ILE A 1 191 ? 9.664 -11.359 -25.540 1.00 92.62 191 ILE A C 1
ATOM 1558 O O . ILE A 1 191 ? 9.678 -11.913 -26.634 1.00 92.62 191 ILE A O 1
ATOM 1562 N N . GLY A 1 192 ? 8.545 -10.831 -25.037 1.00 83.06 192 GLY A N 1
ATOM 1563 C CA . GLY A 1 192 ? 7.206 -11.088 -25.573 1.00 83.06 192 GLY A CA 1
ATOM 1564 C C . GLY A 1 192 ? 6.865 -10.448 -26.927 1.00 83.06 192 GLY A C 1
ATOM 1565 O O . GLY A 1 192 ? 5.794 -10.743 -27.460 1.00 83.06 192 GLY A O 1
ATOM 1566 N N . GLY A 1 193 ? 7.735 -9.601 -27.492 1.00 90.12 193 GLY A N 1
ATOM 1567 C CA . GLY A 1 193 ? 7.508 -8.928 -28.782 1.00 90.12 193 GLY A CA 1
ATOM 1568 C C . GLY A 1 193 ? 6.237 -8.069 -28.786 1.00 90.12 193 GLY A C 1
ATOM 1569 O O . GLY A 1 193 ? 5.833 -7.577 -27.741 1.00 90.12 193 GLY A O 1
ATOM 1570 N N . ASP A 1 194 ? 5.562 -7.922 -29.929 1.00 91.88 194 ASP A N 1
ATOM 1571 C CA . ASP A 1 194 ? 4.361 -7.067 -30.055 1.00 91.88 194 ASP A CA 1
ATOM 1572 C C . ASP A 1 194 ? 3.159 -7.546 -29.216 1.00 91.88 194 ASP A C 1
ATOM 1574 O O . ASP A 1 194 ? 2.300 -6.752 -28.831 1.00 91.88 194 ASP A O 1
ATOM 1578 N N . TYR A 1 195 ? 3.111 -8.841 -28.880 1.00 93.56 195 TYR A N 1
ATOM 1579 C CA . TYR A 1 195 ? 2.040 -9.462 -28.088 1.00 93.56 195 TYR A CA 1
ATOM 1580 C C . TYR A 1 195 ? 2.423 -9.694 -26.617 1.00 93.56 195 TYR A C 1
ATOM 1582 O O . TYR A 1 195 ? 1.745 -10.448 -25.912 1.00 93.56 195 TYR A O 1
ATOM 1590 N N . PHE A 1 196 ? 3.479 -9.033 -26.119 1.00 93.38 196 PHE A N 1
ATOM 1591 C CA . PHE A 1 196 ? 3.976 -9.196 -24.744 1.00 93.38 196 PHE A CA 1
ATOM 1592 C C . PHE A 1 196 ? 2.884 -9.033 -23.675 1.00 93.38 196 PHE A C 1
ATOM 1594 O O . PHE A 1 196 ? 2.904 -9.718 -22.653 1.00 93.38 196 PHE A O 1
ATOM 1601 N N . PHE A 1 197 ? 1.908 -8.154 -23.919 1.00 93.88 197 PHE A N 1
ATOM 1602 C CA . PHE A 1 197 ? 0.830 -7.845 -22.984 1.00 93.88 197 PHE A CA 1
ATOM 1603 C C . PHE A 1 197 ? -0.078 -9.050 -22.695 1.00 93.88 197 PHE A C 1
ATOM 1605 O O . PHE A 1 197 ? -0.558 -9.178 -21.571 1.00 93.88 197 PHE A O 1
ATOM 1612 N N . ILE A 1 198 ? -0.278 -9.961 -23.660 1.00 95.12 198 ILE A N 1
ATOM 1613 C CA . ILE A 1 198 ? -1.085 -11.180 -23.466 1.00 95.12 198 ILE A CA 1
ATOM 1614 C C . ILE A 1 198 ? -0.359 -12.135 -22.519 1.00 95.12 198 ILE A C 1
ATOM 1616 O O . ILE A 1 198 ? -0.954 -12.642 -21.569 1.00 95.12 198 ILE A O 1
ATOM 1620 N N . TYR A 1 199 ? 0.940 -12.345 -22.744 1.00 94.00 199 TYR A N 1
ATOM 1621 C CA . TYR A 1 199 ? 1.766 -13.200 -21.893 1.00 94.00 199 TYR A CA 1
ATOM 1622 C C . TYR A 1 199 ? 1.918 -12.619 -20.485 1.00 94.00 199 TYR A C 1
ATOM 1624 O O . TYR A 1 199 ? 1.804 -13.352 -19.505 1.00 94.00 199 TYR A O 1
ATOM 1632 N N . ALA A 1 200 ? 2.117 -11.302 -20.373 1.00 94.50 200 ALA A N 1
ATOM 1633 C CA . ALA A 1 200 ? 2.177 -10.606 -19.093 1.00 94.50 200 ALA A CA 1
ATOM 1634 C C . ALA A 1 200 ? 0.851 -10.722 -18.324 1.00 94.50 200 ALA A C 1
ATOM 1636 O O . ALA A 1 200 ? 0.864 -11.018 -17.132 1.00 94.50 200 ALA A O 1
ATOM 1637 N N . TRP A 1 201 ? -0.288 -10.548 -19.001 1.00 96.12 201 TRP A N 1
ATOM 1638 C CA . TRP A 1 201 ? -1.616 -10.718 -18.406 1.00 96.12 201 TRP A CA 1
ATOM 1639 C C . TRP A 1 201 ? -1.872 -12.157 -17.944 1.00 96.12 201 TRP A C 1
ATOM 1641 O O . TRP A 1 201 ? -2.322 -12.376 -16.821 1.00 96.12 201 TRP A O 1
ATOM 1651 N N . LEU A 1 202 ? -1.548 -13.151 -18.775 1.00 96.38 202 LEU A N 1
ATOM 1652 C CA . LEU A 1 202 ? -1.717 -14.555 -18.407 1.00 96.38 202 LEU A CA 1
ATOM 1653 C C . LEU A 1 202 ? -0.824 -14.924 -17.215 1.00 96.38 202 LEU A C 1
ATOM 1655 O O . LEU A 1 202 ? -1.268 -15.605 -16.292 1.00 96.38 202 LEU A O 1
ATOM 1659 N N . PHE A 1 203 ? 0.419 -14.439 -17.202 1.00 96.38 203 PHE A N 1
ATOM 1660 C CA . PHE A 1 203 ? 1.343 -14.643 -16.092 1.00 96.38 203 PHE A CA 1
ATOM 1661 C C . PHE A 1 203 ? 0.830 -14.015 -14.792 1.00 96.38 203 PHE A C 1
ATOM 1663 O O . PHE A 1 203 ? 0.811 -14.693 -13.765 1.00 96.38 203 PHE A O 1
ATOM 1670 N N . THR A 1 204 ? 0.373 -12.757 -14.815 1.00 95.00 204 THR A N 1
ATOM 1671 C CA . THR A 1 204 ? -0.164 -12.108 -13.608 1.00 95.00 204 THR A CA 1
ATOM 1672 C C . THR A 1 204 ? -1.426 -12.801 -13.110 1.00 95.00 204 THR A C 1
ATOM 1674 O O . THR A 1 204 ? -1.553 -12.994 -11.904 1.00 95.00 204 THR A O 1
ATOM 1677 N N . LEU A 1 205 ? -2.300 -13.273 -14.006 1.00 95.94 205 LEU A N 1
ATOM 1678 C CA . LEU A 1 205 ? -3.466 -14.082 -13.648 1.00 95.94 205 LEU A CA 1
ATOM 1679 C C . LEU A 1 205 ? -3.053 -15.365 -12.915 1.00 95.94 205 LEU A C 1
ATOM 1681 O O . LEU A 1 205 ? -3.571 -15.648 -11.833 1.00 95.94 205 LEU A O 1
ATOM 1685 N N . VAL A 1 206 ? -2.101 -16.125 -13.467 1.00 96.12 206 VAL A N 1
ATOM 1686 C CA . VAL A 1 206 ? -1.608 -17.365 -12.845 1.00 96.12 206 VAL A CA 1
ATOM 1687 C C . VAL A 1 206 ? -0.975 -17.078 -11.484 1.00 96.12 206 VAL A C 1
ATOM 1689 O O . VAL A 1 206 ? -1.309 -17.747 -10.507 1.00 96.12 206 VAL A O 1
ATOM 1692 N N . VAL A 1 207 ? -0.115 -16.061 -11.383 1.00 94.81 207 VAL A N 1
ATOM 1693 C CA . VAL A 1 207 ? 0.501 -15.661 -10.109 1.00 94.81 207 VAL A CA 1
ATOM 1694 C C . VAL A 1 207 ? -0.561 -15.256 -9.087 1.00 94.81 207 VAL A C 1
ATOM 1696 O O . VAL A 1 207 ? -0.482 -15.687 -7.939 1.00 94.81 207 VAL A O 1
ATOM 1699 N N . SER A 1 208 ? -1.578 -14.484 -9.477 1.00 92.25 208 SER A N 1
ATOM 1700 C CA . SER A 1 208 ? -2.678 -14.105 -8.586 1.00 92.25 208 SER A CA 1
ATOM 1701 C C . SER A 1 208 ? -3.456 -15.321 -8.082 1.00 92.25 208 SER A C 1
ATOM 1703 O O . SER A 1 208 ? -3.712 -15.409 -6.882 1.00 92.25 208 SER A O 1
ATOM 1705 N N . LEU A 1 209 ? -3.785 -16.281 -8.954 1.00 90.31 209 LEU A N 1
ATOM 1706 C CA . LEU A 1 209 ? -4.462 -17.520 -8.553 1.00 90.31 209 LEU A CA 1
ATOM 1707 C C . LEU A 1 209 ? -3.611 -18.348 -7.586 1.00 90.31 209 LEU A C 1
ATOM 1709 O O . LEU A 1 209 ? -4.116 -18.805 -6.558 1.00 90.31 209 LEU A O 1
ATOM 1713 N N . VAL A 1 210 ? -2.318 -18.508 -7.879 1.00 91.88 210 VAL A N 1
ATOM 1714 C CA . VAL A 1 210 ? -1.381 -19.228 -7.007 1.00 91.88 210 VAL A CA 1
ATOM 1715 C C . VAL A 1 210 ? -1.287 -18.538 -5.650 1.00 91.88 210 VAL A C 1
ATOM 1717 O O . VAL A 1 210 ? -1.470 -19.202 -4.634 1.00 91.88 210 VAL A O 1
ATOM 1720 N N . LEU A 1 211 ? -1.074 -17.218 -5.616 1.00 88.88 211 LEU A N 1
ATOM 1721 C CA . LEU A 1 211 ? -0.956 -16.456 -4.372 1.00 88.88 211 LEU A CA 1
ATOM 1722 C C . LEU A 1 211 ? -2.217 -16.552 -3.519 1.00 88.88 211 LEU A C 1
ATOM 1724 O O . LEU A 1 211 ? -2.101 -16.816 -2.328 1.00 88.88 211 LEU A O 1
ATOM 1728 N N . VAL A 1 212 ? -3.407 -16.391 -4.105 1.00 83.62 212 VAL A N 1
ATOM 1729 C CA . VAL A 1 212 ? -4.678 -16.531 -3.375 1.00 83.62 212 VAL A CA 1
ATOM 1730 C C . VAL A 1 212 ? -4.838 -17.944 -2.809 1.00 83.62 212 VAL A C 1
ATOM 1732 O O . VAL A 1 212 ? -5.255 -18.090 -1.662 1.00 83.62 212 VAL A O 1
ATOM 1735 N N . THR A 1 213 ? -4.456 -18.969 -3.576 1.00 82.00 213 THR A N 1
ATOM 1736 C CA . THR A 1 213 ? -4.553 -20.375 -3.156 1.00 82.00 213 THR A CA 1
ATOM 1737 C C . THR A 1 213 ? -3.603 -20.686 -1.998 1.00 82.00 213 THR A C 1
ATOM 1739 O O . THR A 1 213 ? -4.019 -21.260 -0.997 1.00 82.00 213 THR A O 1
ATOM 1742 N N . ILE A 1 214 ? -2.335 -20.269 -2.086 1.00 86.19 214 ILE A N 1
ATOM 1743 C CA . ILE A 1 214 ? -1.337 -20.548 -1.039 1.00 86.19 214 ILE A CA 1
ATOM 1744 C C . ILE A 1 214 ? -1.452 -19.606 0.168 1.00 86.19 214 ILE A C 1
ATOM 1746 O O . ILE A 1 214 ? -0.856 -19.874 1.213 1.00 86.19 214 ILE A O 1
ATOM 1750 N N . TYR A 1 215 ? -2.186 -18.493 0.049 1.00 83.25 215 TYR A N 1
ATOM 1751 C CA . TYR A 1 215 ? -2.233 -17.460 1.082 1.00 83.25 215 TYR A CA 1
ATOM 1752 C C . TYR A 1 215 ? -2.734 -17.998 2.423 1.00 83.25 215 TYR A C 1
ATOM 1754 O O . TYR A 1 215 ? -2.095 -17.762 3.449 1.00 83.25 215 TYR A O 1
ATOM 1762 N N . ALA A 1 216 ? -3.857 -18.720 2.421 1.00 77.88 216 ALA A N 1
ATOM 1763 C CA . ALA A 1 216 ? -4.507 -19.177 3.648 1.00 77.88 216 ALA A CA 1
ATOM 1764 C C . ALA A 1 216 ? -3.668 -20.215 4.413 1.00 77.88 216 ALA A C 1
ATOM 1766 O O . ALA A 1 216 ? -3.627 -20.170 5.641 1.00 77.88 216 ALA A O 1
ATOM 1767 N N . ASP A 1 217 ? -2.976 -21.098 3.690 1.00 78.69 217 ASP A N 1
ATOM 1768 C CA . ASP A 1 217 ? -2.254 -22.230 4.278 1.00 78.69 217 ASP A CA 1
ATOM 1769 C C . ASP A 1 217 ? -0.786 -21.916 4.596 1.00 78.69 217 ASP A C 1
ATOM 1771 O O . ASP A 1 217 ? -0.240 -22.449 5.562 1.00 78.69 217 ASP A O 1
ATOM 1775 N N . TYR A 1 218 ? -0.138 -21.041 3.818 1.00 84.38 218 TYR A N 1
ATOM 1776 C CA . TYR A 1 218 ? 1.303 -20.787 3.940 1.00 84.38 218 TYR A CA 1
ATOM 1777 C C . TYR A 1 218 ? 1.649 -19.364 4.363 1.00 84.38 218 TYR A C 1
ATOM 1779 O O . TYR A 1 218 ? 2.612 -19.176 5.101 1.00 84.38 218 TYR A O 1
ATOM 1787 N N . ILE A 1 219 ? 0.898 -18.352 3.915 1.00 84.62 219 ILE A N 1
ATOM 1788 C CA . ILE A 1 219 ? 1.251 -16.946 4.173 1.00 84.62 219 ILE A CA 1
ATOM 1789 C C . ILE A 1 219 ? 0.622 -16.466 5.479 1.00 84.62 219 ILE A C 1
ATOM 1791 O O . ILE A 1 219 ? 1.323 -15.946 6.346 1.00 84.62 219 ILE A O 1
ATOM 1795 N N . ALA A 1 220 ? -0.687 -16.654 5.652 1.00 81.31 220 ALA A N 1
ATOM 1796 C CA . ALA A 1 220 ? -1.401 -16.187 6.834 1.00 81.31 220 ALA A CA 1
ATOM 1797 C C . ALA A 1 220 ? -0.842 -16.786 8.147 1.00 81.31 220 ALA A C 1
ATOM 1799 O O . ALA A 1 220 ? -0.617 -16.012 9.086 1.00 81.31 220 ALA A O 1
ATOM 1800 N N . PRO A 1 221 ? -0.522 -18.100 8.239 1.00 82.19 221 PRO A N 1
ATOM 1801 C CA . PRO A 1 221 ? 0.001 -18.711 9.471 1.00 82.19 221 PRO A CA 1
ATOM 1802 C C . PRO A 1 221 ? 1.373 -18.201 9.927 1.00 82.19 221 PRO A C 1
ATOM 1804 O O . PRO A 1 221 ? 1.761 -18.411 11.076 1.00 82.19 221 PRO A O 1
ATOM 1807 N N . LEU A 1 222 ? 2.118 -17.500 9.065 1.00 83.56 222 LEU A N 1
ATOM 1808 C CA . LEU A 1 222 ? 3.384 -16.862 9.445 1.00 83.56 222 LEU A CA 1
ATOM 1809 C C . LEU A 1 222 ? 3.175 -15.633 10.344 1.00 83.56 222 LEU A C 1
ATOM 1811 O O . LEU A 1 222 ? 4.088 -15.249 11.092 1.00 83.56 222 LEU A O 1
ATOM 1815 N N . PHE A 1 223 ? 1.999 -15.008 10.263 1.00 80.31 223 PHE A N 1
ATOM 1816 C CA . PHE A 1 223 ? 1.654 -13.777 10.976 1.00 80.31 223 PHE A CA 1
ATOM 1817 C C . PHE A 1 223 ? 0.735 -14.039 12.164 1.00 80.31 223 PHE A C 1
ATOM 1819 O O . PHE A 1 223 ? 0.986 -13.520 13.252 1.00 80.31 223 PHE A O 1
ATOM 1826 N N . ASP A 1 224 ? -0.277 -14.883 11.972 1.00 78.25 224 ASP A N 1
ATOM 1827 C CA . ASP A 1 224 ? -1.293 -15.177 12.975 1.00 78.25 224 ASP A CA 1
ATOM 1828 C C . ASP A 1 224 ? -1.291 -16.662 13.360 1.00 78.25 224 ASP A C 1
ATOM 1830 O O . ASP A 1 224 ? -1.007 -17.544 12.551 1.00 78.25 224 ASP A O 1
ATOM 1834 N N . LYS A 1 225 ? -1.638 -16.952 14.618 1.00 73.75 225 LYS A N 1
ATOM 1835 C CA . LYS A 1 225 ? -1.843 -18.329 15.077 1.00 73.75 225 LYS A CA 1
ATOM 1836 C C . LYS A 1 225 ? -3.281 -18.751 14.806 1.00 73.75 225 LYS A C 1
ATOM 1838 O O . LYS A 1 225 ? -4.220 -18.108 15.277 1.00 73.75 225 LYS A O 1
ATOM 1843 N N . PHE A 1 226 ? -3.438 -19.857 14.091 1.00 73.44 226 PHE A N 1
ATOM 1844 C CA . PHE A 1 226 ? -4.733 -20.453 13.785 1.00 73.44 226 PHE A CA 1
ATOM 1845 C C . PHE A 1 226 ? -4.927 -21.706 14.630 1.00 73.44 226 PHE A C 1
ATOM 1847 O O . PHE A 1 226 ? -4.183 -22.676 14.487 1.00 73.44 226 PHE A O 1
ATOM 1854 N N . THR A 1 227 ? -5.924 -21.691 15.511 1.00 73.31 227 THR A N 1
ATOM 1855 C CA . THR A 1 227 ? -6.308 -22.850 16.322 1.00 73.31 227 THR A CA 1
ATOM 1856 C C . THR A 1 227 ? -7.652 -23.390 15.837 1.00 73.31 227 THR A C 1
ATOM 1858 O O . THR A 1 227 ? -8.530 -22.610 15.459 1.00 73.31 227 THR A O 1
ATOM 1861 N N . PRO A 1 228 ? -7.841 -24.719 15.761 1.00 78.38 228 PRO A N 1
ATOM 1862 C CA . PRO A 1 228 ? -9.133 -25.277 15.378 1.00 78.38 228 PRO A CA 1
ATOM 1863 C C . PRO A 1 228 ? -10.194 -24.872 16.406 1.00 78.38 228 PRO A C 1
ATOM 1865 O O . PRO A 1 228 ? -9.922 -24.846 17.608 1.00 78.38 228 PRO A O 1
ATOM 1868 N N . LEU A 1 229 ? -11.403 -24.547 15.939 1.00 74.12 229 LEU A N 1
ATOM 1869 C CA . LEU A 1 229 ? -12.507 -24.204 16.833 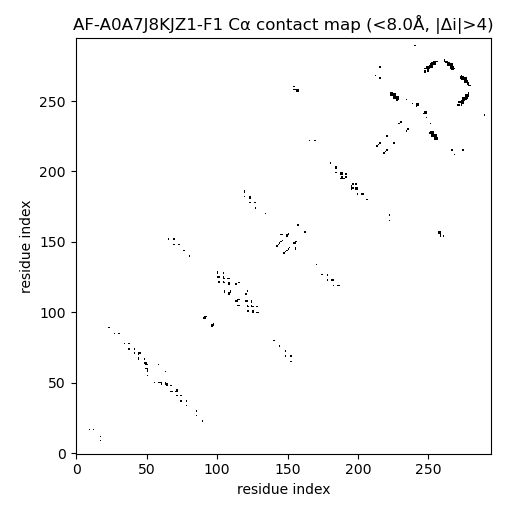1.00 74.12 229 LEU A CA 1
ATOM 1870 C C . LEU A 1 229 ? -12.813 -25.411 17.743 1.00 74.12 229 LEU A C 1
ATOM 1872 O O . LEU A 1 229 ? -13.091 -26.492 17.214 1.00 74.12 229 LEU A O 1
ATOM 1876 N N . PRO A 1 230 ? -12.774 -25.256 19.082 1.00 75.81 230 PRO A N 1
ATOM 1877 C CA . PRO A 1 230 ? -13.066 -26.352 19.994 1.00 75.81 230 PRO A CA 1
ATOM 1878 C C . PRO A 1 230 ? -14.497 -26.864 19.814 1.00 75.81 230 PRO A C 1
ATOM 1880 O O . PRO A 1 230 ? -15.410 -26.113 19.458 1.00 75.81 230 PRO A O 1
ATOM 1883 N N . GLU A 1 231 ? -14.685 -28.154 20.092 1.00 76.88 231 GLU A N 1
ATOM 1884 C CA . GLU A 1 231 ? -15.998 -28.793 20.055 1.00 76.88 231 GLU A CA 1
ATOM 1885 C C . GLU A 1 231 ? -16.967 -28.101 21.020 1.00 76.88 231 GLU A C 1
ATOM 1887 O O . GLU A 1 231 ? -16.664 -27.876 22.194 1.00 76.88 231 GLU A O 1
ATOM 1892 N N . GLY A 1 232 ? -18.152 -27.746 20.525 1.00 79.50 232 GLY A N 1
ATOM 1893 C CA . GLY A 1 232 ? -19.162 -27.070 21.327 1.00 79.50 232 GLY A CA 1
ATOM 1894 C C . GLY A 1 232 ? -20.392 -26.658 20.528 1.00 79.50 232 GLY A C 1
ATOM 1895 O O . GLY A 1 232 ? -20.429 -26.775 19.303 1.00 79.50 232 GLY A O 1
ATOM 1896 N N . LYS A 1 233 ? -21.393 -26.117 21.237 1.00 77.56 233 LYS A N 1
ATOM 1897 C CA . LYS A 1 233 ? -22.694 -25.705 20.667 1.00 77.56 233 LYS A CA 1
ATOM 1898 C C . LYS A 1 233 ? -22.552 -24.833 19.421 1.00 77.56 233 LYS A C 1
ATOM 1900 O O . LYS A 1 233 ? -23.260 -24.999 18.442 1.00 77.56 233 LYS A O 1
ATOM 1905 N N . LEU A 1 234 ? -21.588 -23.926 19.449 1.00 72.94 234 LEU A N 1
ATOM 1906 C CA . LEU A 1 234 ? -21.317 -23.018 18.351 1.00 72.94 234 LEU A CA 1
ATOM 1907 C C . LEU A 1 234 ? -20.814 -23.728 17.085 1.00 72.94 234 LEU A C 1
ATOM 1909 O O . LEU A 1 234 ? -21.258 -23.391 15.992 1.00 72.94 234 LEU A O 1
ATOM 1913 N N . LYS A 1 235 ? -19.859 -24.657 17.216 1.00 75.12 235 LYS A N 1
ATOM 1914 C CA . LYS A 1 235 ? -19.330 -25.391 16.061 1.00 75.12 235 LYS A CA 1
ATOM 1915 C C . LYS A 1 235 ? -20.465 -26.158 15.381 1.00 75.12 235 LYS A C 1
ATOM 1917 O O . LYS A 1 235 ? -20.629 -26.058 14.172 1.00 75.12 235 LYS A O 1
ATOM 1922 N N . GLN A 1 236 ? -21.316 -26.787 16.189 1.00 80.69 236 GLN A N 1
ATOM 1923 C CA . GLN A 1 236 ? -22.519 -27.479 15.729 1.00 80.69 236 GLN A CA 1
ATOM 1924 C C . GLN A 1 236 ? -23.500 -26.533 15.020 1.00 80.69 236 GLN A C 1
ATOM 1926 O O . GLN A 1 236 ? -23.990 -26.856 13.944 1.00 80.69 236 GLN A O 1
ATOM 1931 N N . GLU A 1 237 ? -23.763 -25.342 15.569 1.00 80.25 237 GLU A N 1
ATOM 1932 C CA . GLU A 1 237 ? -24.622 -24.341 14.917 1.00 80.25 237 GLU A CA 1
ATOM 1933 C C . GLU A 1 237 ? -24.074 -23.890 13.553 1.00 80.25 237 GLU A C 1
ATOM 1935 O O . GLU A 1 237 ? -24.848 -23.705 12.612 1.00 80.25 237 GLU A O 1
ATOM 1940 N N . ILE A 1 238 ? -22.752 -23.726 13.431 1.00 78.81 238 ILE A N 1
ATOM 1941 C CA . ILE A 1 238 ? -22.096 -23.358 12.168 1.00 78.81 238 ILE A CA 1
ATOM 1942 C C . ILE A 1 238 ? -22.198 -24.504 11.158 1.00 78.81 238 ILE A C 1
ATOM 1944 O O . ILE A 1 238 ? -22.541 -24.258 10.006 1.00 78.81 238 ILE A O 1
ATOM 1948 N N . GLU A 1 239 ? -21.947 -25.744 11.573 1.00 81.38 239 GLU A N 1
ATOM 1949 C CA . GLU A 1 239 ? -22.047 -26.922 10.704 1.00 81.38 239 GLU A CA 1
ATOM 1950 C C . GLU A 1 239 ? -23.477 -27.155 10.208 1.00 81.38 239 GLU A C 1
ATOM 1952 O O . GLU A 1 239 ? -23.683 -27.418 9.025 1.00 81.38 239 GLU A O 1
ATOM 1957 N N . VAL A 1 240 ? -24.477 -27.008 11.082 1.00 84.69 240 VAL A N 1
ATOM 1958 C CA . VAL A 1 240 ? -25.896 -27.095 10.702 1.00 84.69 240 VAL A CA 1
ATOM 1959 C C . VAL A 1 240 ? -26.255 -25.990 9.709 1.00 84.69 240 VAL A C 1
ATOM 1961 O O . VAL A 1 240 ? -26.937 -26.250 8.720 1.00 84.69 240 VAL A O 1
ATOM 1964 N N . MET A 1 241 ? -25.773 -24.765 9.935 1.00 78.69 241 MET A N 1
ATOM 1965 C CA . MET A 1 241 ? -26.003 -23.654 9.013 1.00 78.69 241 MET A CA 1
ATOM 1966 C C . MET A 1 241 ? -25.329 -23.886 7.658 1.00 78.69 241 MET A C 1
ATOM 1968 O O . MET A 1 241 ? -25.975 -23.689 6.635 1.00 78.69 241 MET A O 1
ATOM 1972 N N . ALA A 1 242 ? -24.078 -24.344 7.633 1.00 79.62 2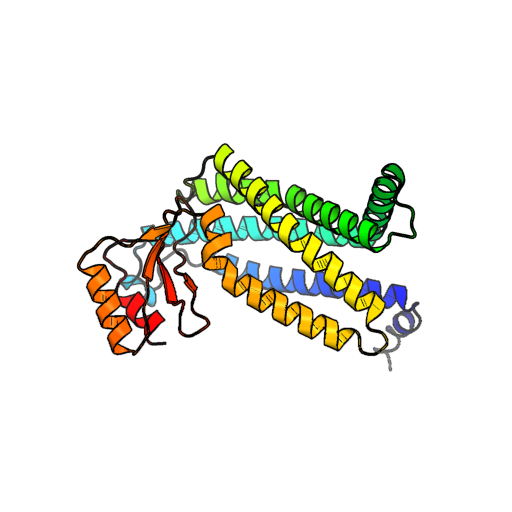42 ALA A N 1
ATOM 1973 C CA . ALA A 1 242 ? -23.365 -24.648 6.396 1.00 79.62 242 ALA A CA 1
ATOM 1974 C C . ALA A 1 242 ? -24.060 -25.763 5.602 1.00 79.62 242 ALA A C 1
ATOM 1976 O O . ALA A 1 242 ? -24.277 -25.615 4.403 1.00 79.62 242 ALA A O 1
ATOM 1977 N N . LYS A 1 243 ? -24.514 -26.824 6.283 1.00 83.75 243 LYS A N 1
ATOM 1978 C CA . LYS A 1 243 ? -25.328 -27.878 5.660 1.00 83.75 243 LYS A CA 1
ATOM 1979 C C . LYS A 1 243 ? -26.647 -27.350 5.102 1.00 83.75 243 LYS A C 1
ATOM 1981 O O . LYS A 1 243 ? -27.088 -27.829 4.071 1.00 83.75 243 LYS A O 1
ATOM 1986 N N . SER A 1 244 ? -27.272 -26.362 5.749 1.00 82.00 244 SER A N 1
ATOM 1987 C CA . SER A 1 244 ? -28.552 -25.805 5.283 1.00 82.00 244 SER A CA 1
ATOM 1988 C C . SER A 1 244 ? -28.471 -25.032 3.962 1.00 82.00 244 SER A C 1
ATOM 1990 O O . SER A 1 244 ? -29.508 -24.770 3.363 1.00 82.00 244 SER A O 1
ATOM 1992 N N . ILE A 1 245 ? -27.265 -24.657 3.528 1.00 85.50 245 ILE A N 1
ATOM 1993 C CA . ILE A 1 245 ? -27.012 -23.948 2.266 1.00 85.50 245 ILE A CA 1
ATOM 1994 C C . ILE A 1 245 ? -26.109 -24.755 1.317 1.00 85.50 245 ILE A C 1
ATOM 1996 O O . ILE A 1 245 ? -25.486 -24.172 0.436 1.00 85.50 245 ILE A O 1
ATOM 2000 N N . ASP A 1 246 ? -25.981 -26.070 1.541 1.00 79.50 246 ASP A N 1
ATOM 2001 C CA . ASP A 1 246 ? -25.097 -26.976 0.789 1.00 79.50 246 ASP A CA 1
ATOM 2002 C C . ASP A 1 246 ? -23.643 -26.481 0.676 1.00 79.50 246 ASP A C 1
ATOM 2004 O O . ASP A 1 246 ? -22.925 -26.767 -0.283 1.00 79.50 246 ASP A O 1
ATOM 2008 N N . PHE A 1 247 ? -23.180 -25.736 1.683 1.00 72.81 247 PHE A N 1
ATOM 2009 C CA . PHE A 1 247 ? -21.823 -25.215 1.714 1.00 72.81 247 PHE A CA 1
ATOM 2010 C C . PHE A 1 247 ? -20.865 -26.296 2.236 1.00 72.81 247 PHE A C 1
ATOM 2012 O O . PHE A 1 247 ? -21.027 -26.747 3.379 1.00 72.81 247 PHE A O 1
ATOM 2019 N N . PRO A 1 248 ? -19.853 -26.715 1.449 1.00 69.50 248 PRO A N 1
ATOM 2020 C CA . PRO A 1 248 ? -18.965 -27.821 1.798 1.00 69.50 248 PRO A CA 1
ATOM 2021 C C . PRO A 1 248 ? -17.927 -27.393 2.845 1.00 69.50 248 PRO A C 1
ATOM 2023 O O . PRO A 1 248 ? -16.755 -27.227 2.534 1.00 69.50 248 PRO A O 1
ATOM 2026 N N . LEU A 1 249 ? -18.360 -27.199 4.096 1.00 69.81 249 LEU A N 1
ATOM 2027 C CA . LEU A 1 249 ? -17.517 -26.733 5.199 1.00 69.81 249 LEU A CA 1
ATOM 2028 C C . LEU A 1 249 ? -16.484 -27.793 5.623 1.00 69.81 249 LEU A C 1
ATOM 2030 O O . LEU A 1 249 ? -16.826 -28.742 6.326 1.00 69.81 249 LEU A O 1
ATOM 2034 N N . THR A 1 250 ? -15.212 -27.598 5.268 1.00 67.12 250 THR A N 1
ATOM 2035 C CA . THR A 1 250 ? -14.130 -28.528 5.649 1.00 67.12 250 THR A CA 1
ATOM 2036 C C . THR A 1 250 ? -13.576 -28.275 7.056 1.00 67.12 250 THR A C 1
ATOM 2038 O O . THR A 1 250 ? -13.434 -29.212 7.841 1.00 67.12 250 THR A O 1
ATOM 2041 N N . LYS A 1 251 ? -13.205 -27.027 7.394 1.00 65.88 251 LYS A N 1
ATOM 2042 C CA . LYS A 1 251 ? -12.556 -26.693 8.679 1.00 65.88 251 LYS A CA 1
ATOM 2043 C C . LYS A 1 251 ? -12.936 -25.297 9.178 1.00 65.88 251 LYS A C 1
ATOM 2045 O O . LYS A 1 251 ? -13.028 -24.346 8.404 1.00 65.88 251 LYS A O 1
ATOM 2050 N N . VAL A 1 252 ? -13.088 -25.161 10.498 1.00 68.62 252 VAL A N 1
ATOM 2051 C CA . VAL A 1 252 ? -13.334 -23.875 11.173 1.00 68.62 252 VAL A CA 1
ATOM 2052 C C . VAL A 1 252 ? -12.167 -23.564 12.100 1.00 68.62 252 VAL A C 1
ATOM 2054 O O . VAL A 1 252 ? -11.883 -24.334 13.020 1.00 68.62 252 VAL A O 1
ATOM 2057 N N . TYR A 1 253 ? -11.513 -22.426 11.874 1.00 66.88 253 TYR A N 1
ATOM 2058 C CA . TYR A 1 253 ? -10.394 -21.966 12.690 1.00 66.88 253 TYR A CA 1
ATOM 2059 C C . TYR A 1 253 ? -10.746 -20.672 13.422 1.00 66.88 253 TYR A C 1
ATOM 2061 O O . TYR A 1 253 ? -11.403 -19.766 12.899 1.00 66.88 253 TYR A O 1
ATOM 2069 N N . VAL A 1 254 ? -10.264 -20.578 14.653 1.00 66.62 254 VAL A N 1
ATOM 2070 C CA . VAL A 1 254 ? -10.213 -19.340 15.417 1.00 66.62 254 VAL A CA 1
ATOM 2071 C C . VAL A 1 254 ? -8.834 -18.735 15.219 1.00 66.62 254 VAL A C 1
ATOM 2073 O O . VAL A 1 254 ? -7.811 -19.406 15.351 1.00 66.62 254 VAL A O 1
ATOM 2076 N N . VAL A 1 255 ? -8.812 -17.453 14.870 1.00 66.06 255 VAL A N 1
ATOM 2077 C CA . VAL A 1 255 ? -7.562 -16.704 14.757 1.00 66.06 255 VAL A CA 1
ATOM 2078 C C . VAL A 1 255 ? -7.254 -16.113 16.121 1.00 66.06 255 VAL A C 1
ATOM 2080 O O . VAL A 1 255 ? -7.963 -15.212 16.576 1.00 66.06 255 VAL A O 1
ATOM 2083 N N . GLU A 1 256 ? -6.186 -16.576 16.765 1.00 61.03 256 GLU A N 1
ATOM 2084 C CA . GLU A 1 256 ? -5.641 -15.949 17.970 1.00 61.03 256 GLU A CA 1
ATOM 2085 C C . GLU A 1 256 ? -4.870 -14.676 17.591 1.00 61.03 256 GLU A C 1
ATOM 2087 O O . GLU A 1 256 ? -3.651 -14.576 17.725 1.00 61.03 256 GLU A O 1
ATOM 2092 N N . GLY A 1 257 ? -5.580 -13.673 17.081 1.00 51.25 257 GLY A N 1
ATOM 2093 C CA . GLY A 1 257 ? -4.995 -12.367 16.813 1.00 51.25 257 GLY A CA 1
ATOM 2094 C C . GLY A 1 257 ? -5.166 -11.468 18.028 1.00 51.25 257 GLY A C 1
ATOM 2095 O O . GLY A 1 257 ? -6.261 -10.952 18.244 1.00 51.25 257 GLY A O 1
ATOM 2096 N N . LYS A 1 258 ? -4.094 -11.236 18.799 1.00 47.56 258 LYS A N 1
ATOM 2097 C CA . LYS A 1 258 ? -4.153 -10.386 20.004 1.00 47.56 258 LYS A CA 1
ATOM 2098 C C . LYS A 1 258 ? -4.573 -8.940 19.739 1.00 47.56 258 LYS A C 1
ATOM 2100 O O . LYS A 1 258 ? -5.101 -8.319 20.640 1.00 47.56 258 LYS A O 1
ATOM 2105 N N . ALA A 1 259 ? -4.435 -8.403 18.534 1.00 45.91 259 ALA A N 1
ATOM 2106 C CA . ALA A 1 259 ? -5.001 -7.099 18.202 1.00 45.91 259 ALA A CA 1
ATOM 2107 C C . ALA A 1 259 ? -5.091 -6.938 16.693 1.00 45.91 259 ALA A C 1
ATOM 2109 O O . ALA A 1 259 ? -4.088 -6.719 16.021 1.00 45.91 259 ALA A O 1
ATOM 2110 N N . THR A 1 260 ? -6.301 -7.059 16.155 1.00 38.25 260 THR A N 1
ATOM 2111 C CA . THR A 1 260 ? -6.794 -6.195 15.072 1.00 38.25 260 THR A CA 1
ATOM 2112 C C . THR A 1 260 ? -8.301 -6.388 15.015 1.00 38.25 260 THR A C 1
ATOM 2114 O O . THR A 1 260 ? -8.758 -7.527 14.962 1.00 38.25 260 THR A O 1
ATOM 2117 N N . ILE A 1 26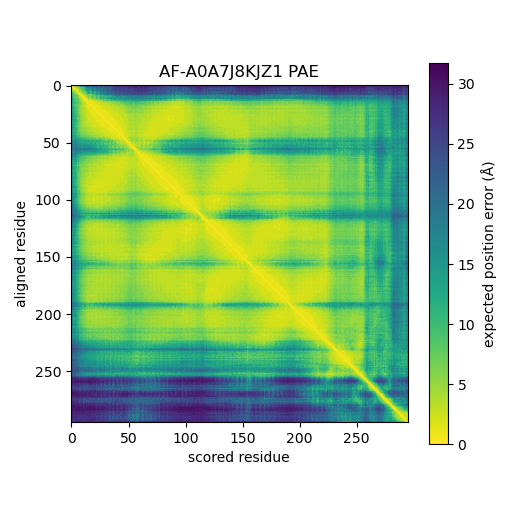1 ? -9.032 -5.277 15.071 1.00 33.94 261 ILE A N 1
ATOM 2118 C CA . ILE A 1 261 ? -10.489 -5.101 14.951 1.00 33.94 261 ILE A CA 1
ATOM 2119 C C . ILE A 1 261 ? -11.199 -6.304 14.311 1.00 33.94 261 ILE A C 1
ATOM 2121 O O . ILE A 1 261 ? -10.787 -6.764 13.249 1.00 33.94 261 ILE A O 1
ATOM 2125 N N . GLY A 1 262 ? -12.277 -6.772 14.955 1.00 36.25 262 GLY A N 1
ATOM 2126 C CA . GLY A 1 262 ? -13.066 -7.968 14.631 1.00 36.25 262 GLY A CA 1
ATOM 2127 C C . GLY A 1 262 ? -13.524 -8.104 13.180 1.00 36.25 262 GLY A C 1
ATOM 2128 O O . GLY A 1 262 ? -14.702 -7.931 12.877 1.00 36.25 262 GLY A O 1
ATOM 2129 N N . LYS A 1 263 ? -12.600 -8.475 12.299 1.00 37.22 263 LYS A N 1
ATOM 2130 C CA . LYS A 1 263 ? -12.851 -8.871 10.919 1.00 37.22 263 LYS A CA 1
ATOM 2131 C C . LYS A 1 263 ? -13.056 -10.384 10.894 1.00 37.22 263 LYS A C 1
ATOM 2133 O O . LYS A 1 263 ? -12.230 -11.135 11.409 1.00 37.22 263 LYS A O 1
ATOM 2138 N N . LYS A 1 264 ? -14.185 -10.822 10.338 1.00 42.75 264 LYS A N 1
ATOM 2139 C CA . LYS A 1 264 ? -14.424 -12.220 9.961 1.00 42.75 264 LYS A CA 1
ATOM 2140 C C . LYS A 1 264 ? -14.063 -12.326 8.488 1.00 42.75 264 LYS A C 1
ATOM 2142 O O . LYS A 1 264 ? -14.560 -11.523 7.703 1.00 42.75 264 LYS A O 1
ATOM 2147 N N . ILE A 1 265 ? -13.174 -13.247 8.142 1.00 48.47 265 ILE A N 1
ATOM 2148 C CA . ILE A 1 265 ? -12.709 -13.425 6.767 1.00 48.47 265 ILE A CA 1
ATOM 2149 C C . ILE A 1 265 ? -13.049 -14.857 6.367 1.00 48.47 265 ILE A C 1
ATOM 2151 O O . ILE A 1 265 ? -12.653 -15.809 7.040 1.00 48.47 265 ILE A O 1
ATOM 2155 N N . LEU A 1 266 ? -13.834 -14.990 5.302 1.00 45.34 266 LEU A N 1
ATOM 2156 C CA . LEU A 1 266 ? -14.120 -16.265 4.659 1.00 45.34 266 LEU A CA 1
ATOM 2157 C C . LEU A 1 266 ? -13.165 -16.398 3.470 1.00 45.34 266 LEU A C 1
ATOM 2159 O O . LEU A 1 266 ? -13.194 -15.555 2.575 1.00 45.34 266 LEU A O 1
ATOM 2163 N N . PHE A 1 267 ? -12.330 -17.436 3.466 1.00 44.78 267 PHE A N 1
ATOM 2164 C CA . PHE A 1 267 ? -11.594 -17.848 2.273 1.00 44.78 267 PHE A CA 1
ATOM 2165 C C . PHE A 1 267 ? -12.290 -19.075 1.682 1.00 44.78 267 PHE A C 1
ATOM 2167 O O . PHE A 1 267 ? -12.491 -20.073 2.376 1.00 44.78 267 PHE A O 1
ATOM 2174 N N . GLY A 1 268 ? -12.6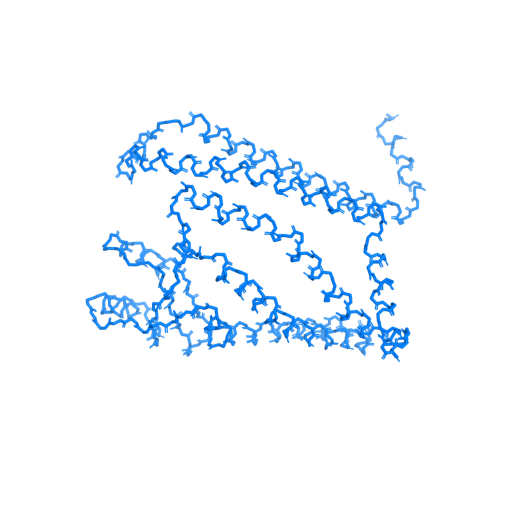82 -18.980 0.412 1.00 40.88 268 GLY A N 1
ATOM 2175 C CA . GLY A 1 268 ? -13.322 -20.076 -0.306 1.00 40.88 268 GLY A CA 1
ATOM 2176 C C . GLY A 1 268 ? -13.315 -19.842 -1.807 1.00 40.88 268 GLY A C 1
ATOM 2177 O O . GLY A 1 268 ? -14.240 -19.226 -2.322 1.00 40.88 268 GLY A O 1
ATOM 2178 N N . TRP A 1 269 ? -12.279 -20.322 -2.494 1.00 38.00 269 TRP A N 1
ATOM 2179 C CA . TRP A 1 269 ? -12.251 -20.460 -3.952 1.00 38.00 269 TRP A CA 1
ATOM 2180 C C . TRP A 1 269 ? -11.681 -21.845 -4.294 1.00 38.00 269 TRP A C 1
ATOM 2182 O O . TRP A 1 269 ? -10.620 -22.211 -3.799 1.00 38.00 269 TRP A O 1
ATOM 2192 N N . PHE A 1 270 ? -12.421 -22.587 -5.129 1.00 35.22 270 PHE A N 1
ATOM 2193 C CA . PHE A 1 270 ? -12.390 -24.041 -5.374 1.00 35.22 270 PHE A CA 1
ATOM 2194 C C . PHE A 1 270 ? -13.032 -24.932 -4.295 1.00 35.22 270 PHE A C 1
ATOM 2196 O O . PHE A 1 270 ? -12.845 -24.755 -3.095 1.00 35.22 270 PHE A O 1
ATOM 2203 N N . VAL A 1 271 ? -13.770 -25.938 -4.786 1.00 37.34 271 VAL A N 1
ATOM 2204 C CA . VAL A 1 271 ? -14.654 -26.919 -4.110 1.00 37.34 271 VAL A CA 1
ATOM 2205 C C . VAL A 1 271 ? -14.038 -27.650 -2.897 1.00 37.34 271 VAL A C 1
ATOM 2207 O O . VAL A 1 271 ? -14.750 -28.336 -2.173 1.00 37.34 271 VAL A O 1
ATOM 2210 N N . TYR A 1 272 ? -12.745 -27.479 -2.614 1.00 38.12 272 TYR A N 1
ATOM 2211 C CA . TYR A 1 272 ? -12.023 -28.239 -1.590 1.00 38.12 272 TYR A CA 1
ATOM 2212 C C . TYR A 1 272 ? -11.487 -27.426 -0.401 1.00 38.12 272 TYR A C 1
ATOM 2214 O O . TYR A 1 272 ? -11.083 -28.035 0.591 1.00 38.12 272 TYR A O 1
ATOM 2222 N N . LEU A 1 273 ? -11.506 -26.087 -0.434 1.00 38.34 273 LEU A N 1
ATOM 2223 C CA . LEU A 1 273 ? -10.924 -25.271 0.641 1.00 38.34 273 LEU A CA 1
ATOM 2224 C C . LEU A 1 273 ? -11.869 -24.159 1.113 1.00 38.34 273 LEU A C 1
ATOM 2226 O O . LEU A 1 273 ? -11.709 -22.988 0.785 1.00 38.34 273 LEU A O 1
ATOM 2230 N N . SER A 1 274 ? -12.865 -24.516 1.924 1.00 48.44 274 SER A N 1
ATOM 2231 C CA . SER A 1 274 ? -13.624 -23.532 2.699 1.00 48.44 274 SER A CA 1
ATOM 2232 C C . SER A 1 274 ? -13.044 -23.435 4.115 1.00 48.44 274 SER A C 1
ATOM 2234 O O . SER A 1 274 ? -13.390 -24.221 5.007 1.00 48.44 274 SER A O 1
ATOM 2236 N N . THR A 1 275 ? -12.150 -22.477 4.328 1.00 47.97 275 THR A N 1
ATOM 2237 C CA . THR A 1 275 ? -11.583 -22.206 5.650 1.00 47.97 275 THR A CA 1
ATOM 2238 C C . THR A 1 275 ? -12.188 -20.913 6.182 1.00 47.97 275 THR A C 1
ATOM 2240 O O . THR A 1 275 ? -11.958 -19.825 5.650 1.00 47.97 275 THR A O 1
ATOM 2243 N N . LEU A 1 276 ? -13.000 -21.026 7.236 1.00 50.00 276 LEU A N 1
ATOM 2244 C CA . LEU A 1 276 ? -13.604 -19.869 7.898 1.00 50.00 276 LEU A CA 1
ATOM 2245 C C . LEU A 1 276 ? -12.707 -19.398 9.049 1.00 50.00 276 LEU A C 1
ATOM 2247 O O . LEU A 1 276 ? -12.457 -20.162 9.984 1.00 50.00 276 LEU A O 1
ATOM 2251 N N . PHE A 1 277 ? -12.289 -18.127 9.009 1.00 48.06 277 PHE A N 1
ATOM 2252 C CA . PHE A 1 277 ? -11.525 -17.482 10.076 1.00 48.06 277 PHE A CA 1
ATOM 2253 C C . PHE A 1 277 ? -12.409 -16.549 10.912 1.00 48.06 277 PHE A C 1
ATOM 2255 O O . PHE A 1 277 ? -12.923 -15.527 10.442 1.00 48.06 277 PHE A O 1
ATOM 2262 N N . LEU A 1 278 ? -12.568 -16.889 12.193 1.00 45.84 278 LEU A N 1
ATOM 2263 C CA . LEU A 1 278 ? -13.341 -16.112 13.164 1.00 45.84 278 LEU A CA 1
ATOM 2264 C C . LEU A 1 278 ? -12.399 -15.428 14.166 1.00 45.84 278 LEU A C 1
ATOM 2266 O O . LEU A 1 278 ? -11.618 -16.102 14.832 1.00 45.84 278 LEU A O 1
ATOM 2270 N N . LYS A 1 279 ? -12.490 -14.092 14.297 1.00 40.47 279 LYS A N 1
ATOM 2271 C CA . LYS A 1 279 ? -11.590 -13.294 15.160 1.00 40.47 279 LYS A CA 1
ATOM 2272 C C . LYS A 1 279 ? -12.194 -12.783 16.481 1.00 40.47 279 LYS A C 1
ATOM 2274 O O . LYS A 1 279 ? -11.468 -12.201 17.267 1.00 40.47 279 LYS A O 1
ATOM 2279 N N . LEU A 1 280 ? -13.481 -12.983 16.792 1.00 36.97 280 LEU A N 1
ATOM 2280 C CA . LEU A 1 280 ? -14.037 -12.571 18.099 1.00 36.97 280 LEU A CA 1
ATOM 2281 C C . LEU A 1 280 ? -15.235 -13.428 18.525 1.00 36.97 280 LEU A C 1
ATOM 2283 O O . LEU A 1 280 ? -16.244 -13.486 17.816 1.00 36.97 280 LEU A O 1
ATOM 2287 N N . PHE A 1 281 ? -15.138 -14.015 19.723 1.00 41.00 281 PHE A N 1
ATOM 2288 C CA . PHE A 1 281 ? -16.242 -14.662 20.427 1.00 41.00 281 PHE A CA 1
ATOM 2289 C C . PHE A 1 281 ? -16.736 -13.802 21.589 1.00 41.00 281 PHE A C 1
ATOM 2291 O O . PHE A 1 281 ? -16.106 -13.719 22.635 1.00 41.00 281 PHE A O 1
ATOM 2298 N N . ASN A 1 282 ? -17.916 -13.204 21.417 1.00 31.73 282 ASN A N 1
ATOM 2299 C CA . ASN A 1 282 ? -18.800 -12.879 22.530 1.00 31.73 282 ASN A CA 1
ATOM 2300 C C . ASN A 1 282 ? -20.235 -13.267 22.126 1.00 31.73 282 ASN A C 1
ATOM 2302 O O . ASN A 1 282 ? -20.625 -13.076 20.971 1.00 31.73 282 ASN A O 1
ATOM 2306 N N . LYS A 1 283 ? -21.008 -13.838 23.059 1.00 34.59 283 LYS A N 1
ATOM 2307 C CA . LYS A 1 283 ? -22.280 -14.570 22.846 1.00 34.59 283 LYS A CA 1
ATOM 2308 C C . LYS A 1 283 ? -23.395 -13.805 22.097 1.00 34.59 283 LYS A C 1
ATOM 2310 O O . LYS A 1 283 ? -24.412 -14.401 21.769 1.00 34.59 283 LYS A O 1
ATOM 2315 N N . ARG A 1 284 ? -23.237 -12.510 21.790 1.00 36.97 284 ARG A N 1
ATOM 2316 C CA . ARG A 1 284 ? -24.286 -11.637 21.219 1.00 36.97 284 ARG A CA 1
ATOM 2317 C C . ARG A 1 284 ? -24.314 -11.495 19.683 1.00 36.97 284 ARG A C 1
ATOM 2319 O O . ARG A 1 284 ? -25.133 -10.736 19.183 1.00 36.97 284 ARG A O 1
ATOM 2326 N N . LYS A 1 285 ? -23.475 -12.189 18.897 1.00 45.25 285 LYS A N 1
ATOM 2327 C CA . LYS A 1 285 ? -23.368 -11.963 17.425 1.00 45.25 285 LYS A CA 1
ATOM 2328 C C . LYS A 1 285 ? -23.560 -13.204 16.529 1.00 45.25 285 LYS A C 1
ATOM 2330 O O . LYS A 1 285 ? -22.930 -13.306 15.476 1.00 45.25 285 LYS A O 1
ATOM 2335 N N . ILE A 1 286 ? -24.449 -14.127 16.905 1.00 45.41 286 ILE A N 1
ATOM 2336 C CA . ILE A 1 286 ? -24.860 -15.267 16.050 1.00 45.41 286 ILE A CA 1
ATOM 2337 C C . ILE A 1 286 ? -25.851 -14.814 14.958 1.00 45.41 286 ILE A C 1
ATOM 2339 O O . ILE A 1 286 ? -25.762 -15.263 13.818 1.00 45.41 286 ILE A O 1
ATOM 2343 N N . SER A 1 287 ? -26.721 -13.842 15.259 1.00 39.75 287 SER A N 1
ATOM 2344 C CA . SER A 1 287 ? -27.702 -13.302 14.298 1.00 39.75 287 SER A CA 1
ATOM 2345 C C . SER A 1 287 ? -27.047 -12.686 13.048 1.00 39.75 287 SER A C 1
ATOM 2347 O O . SER A 1 287 ? -27.514 -12.880 11.932 1.00 39.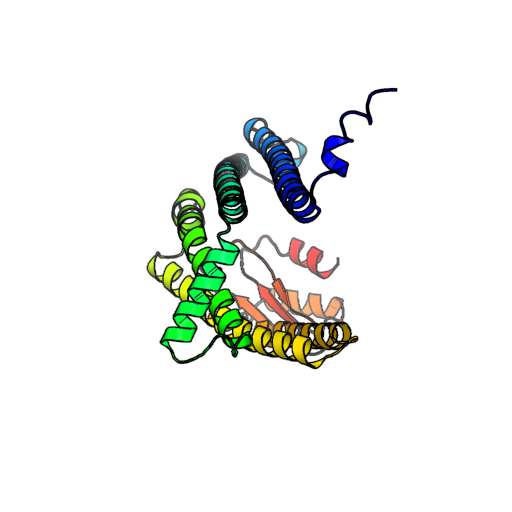75 287 SER A O 1
ATOM 2349 N N . PHE A 1 288 ? -25.889 -12.036 13.204 1.00 39.84 288 PHE A N 1
ATOM 2350 C CA . PHE A 1 288 ? -25.163 -11.430 12.081 1.00 39.84 288 PHE A CA 1
ATOM 2351 C C . PHE A 1 288 ? -24.436 -12.464 11.203 1.00 39.84 288 PHE A C 1
ATOM 2353 O O . PHE A 1 288 ? -24.244 -12.238 10.014 1.00 39.84 288 PHE A O 1
ATOM 2360 N N . LEU A 1 289 ? -24.053 -13.622 11.762 1.00 43.47 289 LEU A N 1
ATOM 2361 C CA . LEU A 1 289 ? -23.458 -14.708 10.974 1.00 43.47 289 LEU A CA 1
ATOM 2362 C C . LEU A 1 289 ? -24.489 -15.305 10.002 1.00 43.47 289 LEU A C 1
ATOM 2364 O O . LEU A 1 289 ? -24.152 -15.585 8.859 1.00 43.47 289 LEU A O 1
ATOM 2368 N N . LYS A 1 290 ? -25.756 -15.406 10.435 1.00 42.00 290 LYS A N 1
ATOM 2369 C CA . LYS A 1 290 ? -26.878 -15.807 9.571 1.00 42.00 290 LYS A CA 1
ATOM 2370 C C . LYS A 1 290 ? -27.089 -14.853 8.395 1.00 42.00 290 LYS A C 1
ATOM 2372 O O . LYS A 1 290 ? -27.530 -15.308 7.352 1.00 42.00 290 LYS A O 1
ATOM 2377 N N . PHE A 1 291 ? -26.795 -13.562 8.559 1.00 41.41 291 PHE A N 1
ATOM 2378 C CA . PHE A 1 291 ? -26.929 -12.565 7.494 1.00 41.41 291 PHE A CA 1
ATOM 2379 C C . PHE A 1 291 ? -25.799 -12.672 6.462 1.00 41.41 291 PHE A C 1
ATOM 2381 O O . PHE A 1 291 ? -26.071 -12.715 5.273 1.00 41.41 291 PHE A O 1
ATOM 2388 N N . VAL A 1 292 ? -24.545 -12.801 6.913 1.00 43.56 292 VAL A N 1
ATOM 2389 C CA . VAL A 1 292 ? -23.362 -12.910 6.030 1.00 43.56 292 VAL A CA 1
ATOM 2390 C C . VAL A 1 292 ? -23.335 -14.214 5.225 1.00 43.56 292 VAL A C 1
ATOM 2392 O O . VAL A 1 292 ? -22.723 -14.259 4.171 1.00 43.56 292 VAL A O 1
ATOM 2395 N N . ILE A 1 293 ? -23.960 -15.280 5.728 1.00 45.00 293 ILE A N 1
ATOM 2396 C CA . ILE A 1 293 ? -23.987 -16.589 5.058 1.00 45.00 293 ILE A CA 1
ATOM 2397 C C . ILE A 1 293 ? -25.214 -16.739 4.135 1.00 45.00 293 ILE A C 1
ATOM 2399 O O . ILE A 1 293 ? -25.195 -17.568 3.232 1.00 45.00 293 ILE A O 1
ATOM 2403 N N . LYS A 1 294 ? -26.285 -15.956 4.345 1.00 36.66 294 LYS A N 1
ATOM 2404 C CA . LYS A 1 294 ? -27.503 -15.991 3.511 1.00 36.66 294 LYS A CA 1
ATOM 2405 C C . LYS A 1 294 ? -27.566 -14.925 2.411 1.00 36.66 294 LYS A C 1
ATOM 2407 O O . LYS A 1 294 ? -28.460 -15.029 1.575 1.00 36.66 294 LYS A O 1
ATOM 2412 N N . GLY A 1 295 ? -26.724 -13.894 2.465 1.00 34.62 295 GLY A N 1
ATOM 2413 C CA . GLY A 1 295 ? -26.623 -12.852 1.437 1.00 34.62 295 GLY A CA 1
ATOM 2414 C C . GLY A 1 295 ? -25.451 -13.119 0.515 1.00 34.62 295 GLY A C 1
ATOM 2415 O O . GLY A 1 295 ? -25.620 -12.885 -0.698 1.00 34.62 295 GLY A O 1
#

InterPro domains:
  IPR027057 CAAX prenyl protease 1 [cd07343] (22-257)
  IPR032456 CAAX prenyl protease 1, N-terminal [PF16491] (41-225)

Organism: Rousettus aegyptiacus (NCBI:txid9407)

Foldseek 3Di:
DPPCVVCVVVVPDDPVCNVLVVVLVVLVVVLVVVLVVLVVVLVCLVPCQADPPVCVVPDDNVRSNLVSVLVNVVSVLCNVVSVVVSVVVNCCSVVVVLVVLLVVLQVVCVVVVHHPVPVLSSVLSSVLVVVVVVLVVCVVSVCCCQCPSCVVSPQHPDDPVLVVVLSVLVSVVCSVLVSVLSSVLVVLCVPVPPNSVVVSVVSVVVSVVVCLVCCVPPPVCVRWPKDFDDDDPVVVVVVVLCVVVVNPDDTEIETPDSGDPFDWDWRDDDPPDTYTYGHDDDPPCPVVVSVVSVD

Solvent-accessible surface area (backbone atoms only — not comparable to full-atom values): 16864 Å² total; per-residue (Å²): 143,74,79,63,70,78,45,52,71,66,73,71,47,56,67,71,60,51,53,54,50,51,54,53,51,49,52,53,52,50,52,53,50,52,50,52,53,51,52,56,54,49,49,47,53,66,69,60,82,64,76,51,82,92,42,56,89,79,48,56,68,67,61,48,50,53,51,36,53,52,52,49,54,50,50,54,50,52,51,55,53,49,53,48,52,52,51,53,54,50,50,34,63,75,71,39,43,64,64,51,46,47,52,49,23,41,51,57,35,42,75,73,73,39,54,85,87,44,52,66,62,30,49,47,44,29,51,53,52,52,53,49,50,52,52,59,70,44,42,62,58,54,47,45,46,45,69,47,51,30,38,76,71,67,59,50,64,74,52,71,71,57,52,54,53,50,52,51,49,53,51,51,57,47,49,70,50,49,48,60,53,49,51,52,47,54,49,41,52,73,70,36,63,98,58,13,65,58,56,43,49,52,48,52,51,51,51,50,54,50,50,62,64,45,30,72,77,62,52,46,58,77,79,39,50,73,42,72,60,70,91,48,74,63,53,53,52,49,52,54,52,31,57,74,68,74,43,72,74,72,50,55,32,32,41,64,58,77,61,67,80,80,58,71,50,78,48,69,77,67,97,83,46,34,44,40,39,44,48,74,92,64,97,86,57,63,72,57,52,58,50,72,74,73,107

pLDDT: mean 82.22, std 18.32, range [31.73, 97.75]

Secondary structure (DSSP, 8-state):
--SSTTTHHHHTS-HHHHHHHHHHHHHHHHHHHHHHHHHHHHHHHHH--S--GGGTTT--HHHHHHHHHHHHHHHHHHHHHHHHHHHHHHHHHHTTHHHHHHHHHHHHHHHTT--TT-HHHHHHHHHHHHHHHHHHHHHHHHHHIIIIIIHHTT-----HHHHHHHHHHHHHHHHHHHHHHHHHHHHHHHHSGGGHHHHHHHHHHHHHHHHHHHIIIIIGGGTSEEEEPPSSHHHHHHHHHHHHTT----EEEEEE-SSS----EEE--STT--EEEE----TT-HHHHHHHHH-

Sequence (295 aa):
MGMWASLDPMWEMPAEKRIFGAVLLFSWAVYLWETFLAQRQRRIYKTTTHVPLELGQIMDSETFEKSRLYQLDKSTFSFWSGLYSEIEGTLILLFGGIPYLWRLSGRFCGSAGFGPEYEITQSLMFLLMATLFSALTGLPWSLYNTFVIEEKHGFNQQTLGFFMKDAIKKFIVTQCILLPVSSLLLYIIKIGGDYFFIYAWLFTLVVSLVLVTIYADYIAPLFDKFTPLPEGKLKQEIEVMAKSIDFPLTKVYVVEGKATIGKKILFGWFVYLSTLFLKLFNKRKISFLKFVIKG

Mean predicted aligned error: 9.82 Å

Nearest PDB structures (foldseek):
  5syt-assembly1_A  TM=9.656E-01  e=1.108E-30  Homo sapiens
  6bh8-assembly2_B  TM=9.648E-01  e=3.238E-30  Homo sapiens
  2ypt-assembly4_E  TM=9.690E-01  e=3.214E-28  Homo sapiens
  2ypt-assembly2_A  TM=9.402E-01  e=1.045E-28  Homo sapiens
  6bh8-assembly1_A  TM=9.562E-01  e=1.253E-22  Homo sapiens